Protein AF-0000000069489205 (afdb_homodimer)

Nearest PDB structures (foldseek):
  3s3n-assembly1_B-2  TM=8.636E-01  e=4.158E-06  Human spumaretrovirus
  2x6s-assembly3_B  TM=8.316E-01  e=2.228E-05  Human spumaretrovirus
  8cta-assembly4_M  TM=8.422E-01  e=2.308E-04  Human immunodeficiency virus 1
  8fnp-assembly1_G  TM=8.469E-01  e=4.204E-04  Homo sapiens
  1qs4-assembly1_B  TM=8.198E-01  e=4.739E-04  Human immunodeficiency virus 1

Organism: Araneus ventricosus (NCBI:txid182803)

Structure (mmCIF, N/CA/C/O backbone):
data_AF-0000000069489205-model_v1
#
loop_
_entity.id
_entity.type
_entity.pdbx_description
1 polymer 'Integrase catalytic domain-containing protein'
#
loop_
_atom_site.group_PDB
_at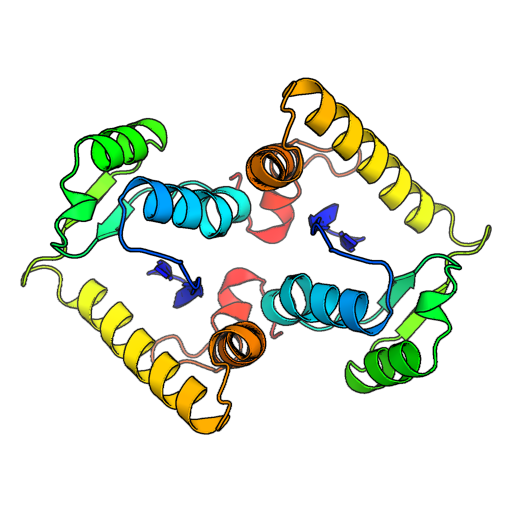om_site.id
_atom_site.type_symbol
_atom_site.label_atom_id
_atom_site.label_alt_id
_atom_site.label_comp_id
_atom_site.label_asym_id
_atom_site.label_entity_id
_atom_site.label_seq_id
_atom_site.pdbx_PDB_ins_code
_atom_site.Cartn_x
_atom_site.Cartn_y
_atom_site.Cartn_z
_atom_site.occupancy
_atom_site.B_iso_or_equiv
_atom_site.auth_seq_id
_atom_site.auth_comp_id
_atom_site.auth_asym_id
_atom_site.auth_atom_id
_atom_site.pdbx_PDB_model_num
ATOM 1 N N . MET A 1 1 ? 3.152 -11.484 -4.203 1 94.94 1 MET A N 1
ATOM 2 C CA . MET A 1 1 ? 2.139 -11.336 -5.242 1 94.94 1 MET A CA 1
ATOM 3 C C . MET A 1 1 ? 2.637 -10.438 -6.367 1 94.94 1 MET A C 1
ATOM 5 O O . MET A 1 1 ? 3.391 -9.492 -6.125 1 94.94 1 MET A O 1
ATOM 9 N N . ILE A 1 2 ? 2.234 -10.781 -7.617 1 94.81 2 ILE A N 1
ATOM 10 C CA . ILE A 1 2 ? 2.676 -9.961 -8.742 1 94.81 2 ILE A CA 1
ATOM 11 C C . ILE A 1 2 ? 1.557 -9.859 -9.773 1 94.81 2 ILE A C 1
ATOM 13 O O . ILE A 1 2 ? 0.881 -10.852 -10.07 1 94.81 2 ILE A O 1
ATOM 17 N N . ASP A 1 3 ? 1.372 -8.609 -10.195 1 93.25 3 ASP A N 1
ATOM 18 C CA . ASP A 1 3 ? 0.427 -8.406 -11.289 1 93.25 3 ASP A CA 1
ATOM 19 C C . ASP A 1 3 ? 1.003 -8.898 -12.617 1 93.25 3 ASP A C 1
ATOM 21 O O . ASP A 1 3 ? 2.111 -8.516 -12.992 1 93.25 3 ASP A O 1
ATOM 25 N N . GLY A 1 4 ? 0.264 -9.672 -13.312 1 88.94 4 GLY A N 1
ATOM 26 C CA . GLY A 1 4 ? 0.75 -10.289 -14.531 1 88.94 4 GLY A CA 1
ATOM 27 C C . GLY A 1 4 ? 0.954 -9.289 -15.664 1 88.94 4 GLY A C 1
ATOM 28 O O . GLY A 1 4 ? 1.729 -9.547 -16.594 1 88.94 4 GLY A O 1
ATOM 29 N N . PHE A 1 5 ? 0.321 -8.195 -15.602 1 88.25 5 PHE A N 1
ATOM 30 C CA . PHE A 1 5 ? 0.376 -7.223 -16.688 1 88.25 5 PHE A CA 1
ATOM 31 C C . PHE A 1 5 ? 1.411 -6.145 -16.406 1 88.25 5 PHE A C 1
ATOM 33 O O . PHE A 1 5 ? 2.377 -5.984 -17.156 1 88.25 5 PHE A O 1
ATOM 40 N N . SER A 1 6 ? 1.305 -5.48 -15.352 1 89.75 6 SER A N 1
ATOM 41 C CA . SER A 1 6 ? 2.174 -4.359 -15.016 1 89.75 6 SER A CA 1
ATOM 42 C C . SER A 1 6 ? 3.459 -4.836 -14.344 1 89.75 6 SER A C 1
ATOM 44 O O . SER A 1 6 ? 4.422 -4.078 -14.219 1 89.75 6 SER A O 1
ATOM 46 N N . ARG A 1 7 ? 3.412 -6.039 -13.852 1 92.06 7 ARG A N 1
ATOM 47 C CA . ARG A 1 7 ? 4.516 -6.633 -13.094 1 92.06 7 ARG A CA 1
ATOM 48 C C . ARG A 1 7 ? 4.688 -5.945 -11.742 1 92.06 7 ARG A C 1
ATOM 50 O O . ARG A 1 7 ? 5.742 -6.059 -11.117 1 92.06 7 ARG A O 1
ATOM 57 N N . TRP A 1 8 ? 3.701 -5.27 -11.305 1 94.88 8 TRP A N 1
ATOM 58 C CA . TRP A 1 8 ? 3.732 -4.664 -9.977 1 94.88 8 TRP A CA 1
ATOM 59 C C . TRP A 1 8 ? 3.82 -5.727 -8.891 1 94.88 8 TRP A C 1
ATOM 61 O O . TRP A 1 8 ? 2.982 -6.633 -8.828 1 94.88 8 TRP A O 1
ATOM 71 N N . PRO A 1 9 ? 4.801 -5.566 -8.055 1 96.69 9 PRO A N 1
ATOM 72 C CA . PRO A 1 9 ? 4.949 -6.566 -6.992 1 96.69 9 PRO A CA 1
ATOM 73 C C . PRO A 1 9 ? 4.395 -6.094 -5.652 1 96.69 9 PRO A C 1
ATOM 75 O O . PRO A 1 9 ? 4.441 -4.898 -5.348 1 96.69 9 PRO A O 1
ATOM 78 N N . GLU A 1 10 ? 3.814 -6.996 -4.887 1 96.81 10 GLU A N 1
ATOM 79 C CA . GLU A 1 10 ? 3.539 -6.852 -3.459 1 96.81 10 GLU A CA 1
ATOM 80 C C . GLU A 1 10 ? 4.152 -8 -2.66 1 96.81 10 GLU A C 1
ATOM 82 O O . GLU A 1 10 ? 3.998 -9.172 -3.023 1 96.81 10 GLU A O 1
ATOM 87 N N . ALA A 1 11 ? 4.887 -7.656 -1.665 1 96.88 11 ALA A N 1
ATOM 88 C CA . ALA A 1 11 ? 5.445 -8.641 -0.744 1 96.88 11 ALA A CA 1
ATOM 89 C C . ALA A 1 11 ? 5.133 -8.273 0.705 1 96.88 11 ALA A C 1
ATOM 91 O O . ALA A 1 11 ? 5.438 -7.168 1.151 1 96.88 11 ALA A O 1
ATOM 92 N N . ILE A 1 12 ? 4.562 -9.219 1.374 1 95.69 12 ILE A N 1
ATOM 93 C CA . ILE A 1 12 ? 4.113 -8.969 2.74 1 95.69 12 ILE A CA 1
ATOM 94 C C . ILE A 1 12 ? 4.68 -10.047 3.67 1 95.69 12 ILE A C 1
ATOM 96 O O . ILE A 1 12 ? 4.465 -11.242 3.449 1 95.69 12 ILE A O 1
ATOM 100 N N . PRO A 1 13 ? 5.395 -9.523 4.672 1 95.12 13 PRO A N 1
ATOM 101 C CA . PRO A 1 13 ? 5.781 -10.516 5.676 1 95.12 13 PRO A CA 1
ATOM 102 C C . PRO A 1 13 ? 4.59 -11.047 6.473 1 95.12 13 PRO A C 1
ATOM 104 O O . PRO A 1 13 ? 3.715 -10.273 6.867 1 95.12 13 PRO A O 1
ATOM 107 N N . ILE A 1 14 ? 4.484 -12.273 6.621 1 94.69 14 ILE A N 1
ATOM 108 C CA . ILE A 1 14 ? 3.391 -12.859 7.387 1 94.69 14 ILE A CA 1
ATOM 109 C C . ILE A 1 14 ? 3.957 -13.758 8.492 1 94.69 14 ILE A C 1
ATOM 111 O O . ILE A 1 14 ? 5.066 -14.281 8.359 1 94.69 14 ILE A O 1
ATOM 115 N N . ALA A 1 15 ? 3.152 -13.938 9.586 1 93.31 15 ALA A N 1
ATOM 116 C CA . ALA A 1 15 ? 3.613 -14.633 10.781 1 93.31 15 ALA A CA 1
ATOM 117 C C . ALA A 1 15 ? 3.562 -16.141 10.586 1 93.31 15 ALA A C 1
ATOM 119 O O . ALA A 1 15 ? 4.34 -16.891 11.195 1 93.31 15 ALA A O 1
ATOM 120 N N . ASP A 1 16 ? 2.605 -16.641 9.766 1 94.5 16 ASP A N 1
ATOM 121 C CA . ASP A 1 16 ? 2.424 -18.078 9.555 1 94.5 16 ASP A CA 1
ATOM 122 C C . ASP A 1 16 ? 1.751 -18.359 8.211 1 94.5 16 ASP A C 1
ATOM 124 O O . ASP A 1 16 ? 1.375 -17.422 7.496 1 94.5 16 ASP A O 1
ATOM 128 N N . MET A 1 17 ? 1.602 -19.609 7.973 1 93.25 17 MET A N 1
ATOM 129 C CA . MET A 1 17 ? 1.064 -20 6.672 1 93.25 17 MET A CA 1
ATOM 130 C C . MET A 1 17 ? -0.395 -20.422 6.793 1 93.25 17 MET A C 1
ATOM 132 O O . MET A 1 17 ? -0.884 -21.219 5.984 1 93.25 17 MET A O 1
ATOM 136 N N . GLN A 1 18 ? -1.037 -19.922 7.766 1 95.06 18 GLN A N 1
ATOM 137 C CA . GLN A 1 18 ? -2.455 -20.25 7.891 1 95.06 18 GLN A CA 1
ATOM 138 C C . GLN A 1 18 ? -3.277 -19.531 6.82 1 95.06 18 GLN A C 1
ATOM 140 O O . GLN A 1 18 ? -2.982 -18.391 6.461 1 95.06 18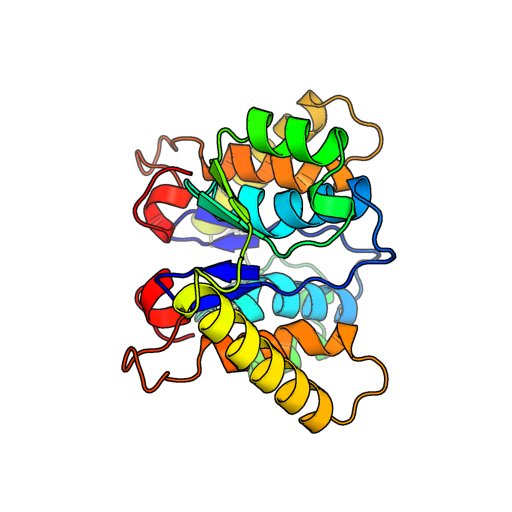 GLN A O 1
ATOM 145 N N . THR A 1 19 ? -4.32 -20.203 6.465 1 95.44 19 THR A N 1
ATOM 146 C CA . THR A 1 19 ? -5.164 -19.672 5.398 1 95.44 19 THR A CA 1
ATOM 147 C C . THR A 1 19 ? -5.73 -18.312 5.789 1 95.44 19 THR A C 1
ATOM 149 O O . THR A 1 19 ? -5.773 -17.391 4.969 1 95.44 19 THR A O 1
ATOM 152 N N . LYS A 1 20 ? -6.168 -18.203 7 1 95.94 20 LYS A N 1
ATOM 153 C CA . LYS A 1 20 ? -6.73 -16.938 7.473 1 95.94 20 LYS A CA 1
ATOM 154 C C . LYS A 1 20 ? -5.711 -15.805 7.355 1 95.94 20 LYS A C 1
ATOM 156 O O . LYS A 1 20 ? -6.055 -14.703 6.93 1 95.94 20 LYS A O 1
ATOM 161 N N . THR A 1 21 ? -4.504 -16.109 7.75 1 96.38 21 THR A N 1
ATOM 162 C CA . THR A 1 21 ? -3.43 -15.125 7.676 1 96.38 21 THR A CA 1
ATOM 163 C C . THR A 1 21 ? -3.168 -14.719 6.23 1 96.38 21 THR A C 1
ATOM 165 O O . THR A 1 21 ? -3.004 -13.531 5.934 1 96.38 21 THR A O 1
ATOM 168 N N . ILE A 1 22 ? -3.189 -15.625 5.398 1 95.69 22 ILE A N 1
ATOM 169 C CA . ILE A 1 22 ? -2.914 -15.398 3.986 1 95.69 22 ILE A CA 1
ATOM 170 C C . ILE A 1 22 ? -4.047 -14.586 3.363 1 95.69 22 ILE A C 1
ATOM 172 O O . ILE A 1 22 ? -3.803 -13.609 2.652 1 95.69 22 ILE A O 1
ATOM 176 N N . CYS A 1 23 ? -5.242 -14.953 3.629 1 96.19 23 CYS A N 1
ATOM 177 C CA . CYS A 1 23 ? -6.395 -14.227 3.098 1 96.19 23 CYS A CA 1
ATOM 178 C C . CYS A 1 23 ? -6.387 -12.773 3.557 1 96.19 23 CYS A C 1
ATOM 180 O O . CYS A 1 23 ? -6.637 -11.867 2.762 1 96.19 23 CYS A O 1
ATOM 182 N N . ARG A 1 24 ? -6.074 -12.633 4.773 1 96.44 24 ARG A N 1
ATOM 183 C CA . ARG A 1 24 ? -6.012 -11.281 5.316 1 96.44 24 ARG A CA 1
ATOM 184 C C . ARG A 1 24 ? -4.918 -10.469 4.633 1 96.44 24 ARG A C 1
ATOM 186 O O . ARG A 1 24 ? -5.125 -9.297 4.297 1 96.44 24 ARG A O 1
ATOM 193 N N . ALA A 1 25 ? -3.814 -11.062 4.449 1 96.5 25 ALA A N 1
ATOM 194 C CA . ALA A 1 25 ? -2.703 -10.391 3.785 1 96.5 25 ALA A CA 1
ATOM 195 C C . ALA A 1 25 ? -3.076 -9.992 2.361 1 96.5 25 ALA A C 1
ATOM 197 O O . ALA A 1 25 ? -2.771 -8.875 1.922 1 96.5 25 ALA A O 1
ATOM 198 N N . ILE A 1 26 ? -3.701 -10.859 1.676 1 96.5 26 ILE A N 1
ATOM 199 C CA . ILE A 1 26 ? -4.129 -10.578 0.308 1 96.5 26 ILE A CA 1
ATOM 200 C C . ILE A 1 26 ? -5.113 -9.414 0.3 1 96.5 26 ILE A C 1
ATOM 202 O O . ILE A 1 26 ? -4.969 -8.477 -0.485 1 96.5 26 ILE A O 1
ATOM 206 N N . PHE A 1 27 ? -6.059 -9.492 1.198 1 97.06 27 PHE A N 1
ATOM 207 C CA . PHE A 1 27 ? -7.066 -8.438 1.243 1 97.06 27 PHE A CA 1
ATOM 208 C C . PHE A 1 27 ? -6.434 -7.094 1.592 1 97.06 27 PHE A C 1
ATOM 210 O O . PHE A 1 27 ? -6.625 -6.109 0.88 1 97.06 27 PHE A O 1
ATOM 217 N N . ASP A 1 28 ? -5.652 -7.066 2.602 1 96.75 28 ASP A N 1
ATOM 218 C CA . ASP A 1 28 ? -5.113 -5.824 3.148 1 96.75 28 ASP A CA 1
ATOM 219 C C . ASP A 1 28 ? -4.117 -5.188 2.184 1 96.75 28 ASP A C 1
ATOM 221 O O . ASP A 1 28 ? -4.023 -3.961 2.1 1 96.75 28 ASP A O 1
ATOM 225 N N . SER A 1 29 ? -3.432 -6.008 1.447 1 95.88 29 SER A N 1
ATOM 226 C CA . SER A 1 29 ? -2.311 -5.473 0.681 1 95.88 29 SER A CA 1
ATOM 227 C C . SER A 1 29 ? -2.678 -5.309 -0.791 1 95.88 29 SER A C 1
ATOM 229 O O . SER A 1 29 ? -2.127 -4.445 -1.479 1 95.88 29 SER A O 1
ATOM 231 N N . TRP A 1 30 ? -3.576 -6.141 -1.249 1 97 30 TRP A N 1
ATOM 232 C CA . TRP A 1 30 ? -3.875 -6.078 -2.676 1 97 30 TRP A CA 1
ATOM 233 C C . TRP A 1 30 ? -5.305 -5.605 -2.912 1 97 30 TRP A C 1
ATOM 235 O O . TRP A 1 30 ? -5.527 -4.547 -3.508 1 97 30 TRP A O 1
ATOM 245 N N . ILE A 1 31 ? -6.254 -6.324 -2.342 1 96.69 31 ILE A N 1
ATOM 246 C CA . ILE A 1 31 ? -7.656 -6.066 -2.656 1 96.69 31 ILE A CA 1
ATOM 247 C C . ILE A 1 31 ? -8.023 -4.645 -2.236 1 96.69 31 ILE A C 1
ATOM 249 O O . ILE A 1 31 ? -8.664 -3.914 -2.996 1 96.69 31 ILE A O 1
ATOM 253 N N . SER A 1 32 ? -7.594 -4.242 -1.084 1 96.06 32 SER A N 1
ATOM 254 C CA . SER A 1 32 ? -7.973 -2.943 -0.536 1 96.06 32 SER A CA 1
ATOM 255 C C . SER A 1 32 ? -7.352 -1.804 -1.338 1 96.06 32 SER A C 1
ATOM 257 O O . SER A 1 32 ? -7.781 -0.654 -1.226 1 96.06 32 SER A O 1
ATOM 259 N N . ARG A 1 33 ? -6.379 -2.125 -2.133 1 94.62 33 ARG A N 1
ATOM 260 C CA . ARG A 1 33 ? -5.652 -1.062 -2.818 1 94.62 33 ARG A CA 1
ATOM 261 C C . ARG A 1 33 ? -5.91 -1.103 -4.32 1 94.62 33 ARG A C 1
ATOM 263 O O . ARG A 1 33 ? -5.992 -0.058 -4.973 1 94.62 33 ARG A O 1
ATOM 270 N N . PHE A 1 34 ? -6.004 -2.324 -4.809 1 94 34 PHE A N 1
ATOM 271 C CA . PHE A 1 34 ? -6.043 -2.455 -6.258 1 94 34 PHE A CA 1
ATOM 272 C C . PHE A 1 34 ? -7.375 -3.047 -6.711 1 94 34 PHE A C 1
ATOM 274 O O . PHE A 1 34 ? -7.652 -3.117 -7.91 1 94 34 PHE A O 1
ATOM 281 N N . GLY A 1 35 ? -8.172 -3.475 -5.766 1 93.94 35 GLY A N 1
ATOM 282 C CA . GLY A 1 35 ? -9.422 -4.137 -6.109 1 93.94 35 GLY A CA 1
ATOM 283 C C . GLY A 1 35 ? -9.266 -5.629 -6.34 1 93.94 35 GLY A C 1
ATOM 284 O O . GLY A 1 35 ? -8.164 -6.172 -6.18 1 93.94 35 GLY A O 1
ATOM 285 N N . CYS A 1 36 ? -10.359 -6.234 -6.699 1 94.62 36 CYS A N 1
ATOM 286 C CA . CYS A 1 36 ? -10.367 -7.68 -6.895 1 94.62 36 CYS A CA 1
ATOM 287 C C . CYS A 1 36 ? -9.906 -8.047 -8.297 1 94.62 36 CYS A C 1
ATOM 289 O O . CYS A 1 36 ? -10.484 -7.582 -9.289 1 94.62 36 CYS A O 1
ATOM 291 N N . PRO A 1 37 ? -8.891 -8.812 -8.336 1 93.38 37 PRO A N 1
ATOM 292 C CA . PRO A 1 37 ? -8.5 -9.289 -9.672 1 93.38 37 PRO A CA 1
ATOM 293 C C . PRO A 1 37 ? -9.516 -10.266 -10.266 1 93.38 37 PRO A C 1
ATOM 295 O O . PRO A 1 37 ? -10.219 -10.953 -9.523 1 93.38 37 PRO A O 1
ATOM 298 N N . SER A 1 38 ? -9.531 -10.273 -11.555 1 92.62 38 SER A N 1
ATOM 299 C CA . SER A 1 38 ? -10.406 -11.242 -12.219 1 92.62 38 SER A CA 1
ATOM 300 C C . SER A 1 38 ? -9.898 -12.664 -12.031 1 92.62 38 SER A C 1
ATOM 302 O O . SER A 1 38 ? -10.695 -13.594 -11.852 1 92.62 38 SER A O 1
ATOM 304 N N . ILE A 1 39 ? -8.555 -12.742 -12.07 1 92.5 39 ILE A N 1
ATOM 305 C CA . ILE A 1 39 ? -7.941 -14.062 -11.969 1 92.5 39 ILE A CA 1
ATOM 306 C C . ILE A 1 39 ? -6.82 -14.023 -10.93 1 92.5 39 ILE A C 1
ATOM 308 O O . ILE A 1 39 ? -6.023 -13.086 -10.898 1 92.5 39 ILE A O 1
ATOM 312 N N . ILE A 1 40 ? -6.84 -14.953 -10.078 1 91.5 40 ILE A N 1
ATOM 313 C CA . ILE A 1 40 ? -5.727 -15.164 -9.156 1 91.5 40 ILE A CA 1
ATOM 314 C C . ILE A 1 40 ? -5.082 -16.531 -9.438 1 91.5 40 ILE A C 1
ATOM 316 O O . ILE A 1 40 ? -5.766 -17.547 -9.438 1 91.5 40 ILE A O 1
ATOM 320 N N . THR A 1 41 ? -3.836 -16.453 -9.75 1 90.5 41 THR A N 1
ATOM 321 C CA . THR A 1 41 ? -3.082 -17.688 -9.953 1 90.5 41 THR A CA 1
ATOM 322 C C . THR A 1 41 ? -2.285 -18.047 -8.703 1 90.5 41 THR A C 1
ATOM 324 O O . THR A 1 41 ? -1.529 -17.234 -8.18 1 90.5 41 THR A O 1
ATOM 327 N N . THR A 1 42 ? -2.559 -19.219 -8.195 1 88.81 42 THR A N 1
ATOM 328 C CA . THR A 1 42 ? -1.896 -19.625 -6.965 1 88.81 42 THR A CA 1
ATOM 329 C C . THR A 1 42 ? -1.084 -20.906 -7.18 1 88.81 42 THR A C 1
ATOM 331 O O . THR A 1 42 ? -1.345 -21.656 -8.117 1 88.81 42 THR A O 1
ATOM 334 N N . ASP A 1 43 ? -0.121 -21.094 -6.355 1 83.31 43 ASP A N 1
ATOM 335 C CA . ASP A 1 43 ? 0.579 -22.375 -6.379 1 83.31 43 ASP A CA 1
ATOM 336 C C . ASP A 1 43 ? -0.267 -23.469 -5.742 1 83.31 43 ASP A C 1
ATOM 338 O O . ASP A 1 43 ? -1.444 -23.266 -5.445 1 83.31 43 ASP A O 1
ATOM 342 N N . GLN A 1 44 ? 0.302 -24.672 -5.648 1 78.12 44 GLN A N 1
ATOM 343 C CA . GLN A 1 44 ? -0.467 -25.828 -5.168 1 78.12 44 GLN A CA 1
ATOM 344 C C . GLN A 1 44 ? -0.276 -26.016 -3.666 1 78.12 44 GLN A C 1
ATOM 346 O O . GLN A 1 44 ? -0.317 -27.156 -3.174 1 78.12 44 GLN A O 1
ATOM 351 N N . GLY A 1 45 ? -0.131 -24.938 -2.969 1 80.5 45 GLY A N 1
ATOM 352 C CA . GLY A 1 45 ? 0 -25.062 -1.527 1 80.5 45 GLY A CA 1
ATOM 353 C C . GLY A 1 45 ? -1.293 -25.469 -0.845 1 80.5 45 GLY A C 1
ATOM 354 O O . GLY A 1 45 ? -2.381 -25.156 -1.334 1 80.5 45 GLY A O 1
ATOM 355 N N . SER A 1 46 ? -1.265 -26.125 0.223 1 83.62 46 SER A N 1
ATOM 356 C CA . SER A 1 46 ? -2.424 -26.656 0.934 1 83.62 46 SER A CA 1
ATOM 357 C C . SER A 1 46 ? -3.361 -25.531 1.374 1 83.62 46 SER A C 1
ATOM 359 O O . SER A 1 46 ? -4.578 -25.719 1.43 1 83.62 46 SER A O 1
ATOM 361 N N . GLN A 1 47 ? -2.844 -24.375 1.668 1 86.06 47 GLN A N 1
ATOM 362 C CA . GLN A 1 47 ? -3.654 -23.25 2.092 1 86.06 47 GLN A CA 1
ATOM 363 C C . GLN A 1 47 ? -4.641 -22.828 1 1 86.06 47 GLN A C 1
ATOM 365 O O . GLN A 1 47 ? -5.758 -22.406 1.294 1 86.06 47 GLN A O 1
ATOM 370 N N . MET A 1 48 ? -4.25 -23 -0.149 1 84.69 48 MET A N 1
ATOM 371 C CA . MET A 1 48 ? -5.066 -22.562 -1.281 1 84.69 48 MET A CA 1
ATOM 372 C C . MET A 1 48 ? -6.184 -23.578 -1.555 1 84.69 48 MET A C 1
ATOM 374 O O . MET A 1 48 ? -7.133 -23.266 -2.279 1 84.69 48 MET A O 1
ATOM 378 N N . ARG A 1 49 ? -6.059 -24.688 -0.909 1 86.19 49 ARG A N 1
ATOM 379 C CA . ARG A 1 49 ? -7.066 -25.719 -1.102 1 86.19 49 ARG A CA 1
ATOM 380 C C . ARG A 1 49 ? -8.07 -25.734 0.048 1 86.19 49 ARG A C 1
ATOM 382 O O . ARG A 1 49 ? -9.039 -26.5 0.027 1 86.19 49 ARG A O 1
ATOM 389 N N . SER A 1 50 ? -7.875 -24.953 0.896 1 90.94 50 SER A N 1
ATOM 390 C CA . SER A 1 50 ? -8.734 -24.922 2.078 1 90.94 50 SER A CA 1
ATOM 391 C C . SER A 1 50 ? -10.117 -24.375 1.74 1 90.94 50 SER A C 1
ATOM 393 O O . SER A 1 50 ? -10.273 -23.641 0.761 1 90.94 50 SER A O 1
ATOM 395 N N . SER A 1 51 ? -11.008 -24.797 2.531 1 94.19 51 SER A N 1
ATOM 396 C CA . SER A 1 51 ? -12.367 -24.281 2.381 1 94.19 51 SER A CA 1
ATOM 397 C C . SER A 1 51 ? -12.422 -22.781 2.617 1 94.19 51 SER A C 1
ATOM 399 O O . SER A 1 51 ? -13.164 -22.062 1.943 1 94.19 51 SER A O 1
ATOM 401 N N . LEU A 1 52 ? -11.648 -22.359 3.498 1 94.69 52 LEU A N 1
ATOM 402 C CA . LEU A 1 52 ? -11.609 -20.938 3.812 1 94.69 52 LEU A CA 1
ATOM 403 C C . LEU A 1 52 ? -11.148 -20.125 2.604 1 94.69 52 LEU A C 1
ATOM 405 O O . LEU A 1 52 ? -11.734 -19.078 2.289 1 94.69 52 LEU A O 1
ATOM 409 N N . TYR A 1 53 ? -10.164 -20.578 1.98 1 94.56 53 TYR A N 1
ATOM 410 C CA . TYR A 1 53 ? -9.688 -19.844 0.815 1 94.56 53 TYR A CA 1
ATOM 411 C C . TYR A 1 53 ? -10.719 -19.875 -0.309 1 94.56 53 TYR A C 1
ATOM 413 O O . TYR A 1 53 ? -10.891 -18.875 -1.028 1 94.56 53 TYR A O 1
ATOM 421 N N . ARG A 1 54 ? -11.305 -20.984 -0.441 1 93.19 54 ARG A N 1
ATOM 422 C CA . ARG A 1 54 ? -12.359 -21.078 -1.446 1 93.19 54 ARG A CA 1
ATOM 423 C C . ARG A 1 54 ? -13.469 -20.062 -1.188 1 93.19 54 ARG A C 1
ATOM 425 O O . ARG A 1 54 ? -13.914 -19.375 -2.107 1 93.19 54 ARG A O 1
ATOM 432 N N . GLU A 1 55 ? -13.875 -20.016 -0.039 1 95.88 55 GLU A N 1
ATOM 433 C CA . GLU A 1 55 ? -14.891 -19.047 0.34 1 95.88 55 GLU A CA 1
ATOM 434 C C . GLU A 1 55 ? -14.406 -17.625 0.11 1 95.88 55 GLU A C 1
ATOM 436 O O . GLU A 1 55 ? -15.164 -16.766 -0.375 1 95.88 55 GLU A O 1
ATOM 441 N N . PHE A 1 56 ? -13.211 -17.422 0.515 1 96.19 56 PHE A N 1
ATOM 442 C CA . PHE A 1 56 ? -12.578 -16.125 0.312 1 96.19 56 PHE A CA 1
ATOM 443 C C . PHE A 1 56 ? -12.594 -15.742 -1.162 1 96.19 56 PHE A C 1
ATOM 445 O O . PHE A 1 56 ? -13.023 -14.641 -1.52 1 96.19 56 PHE A O 1
ATOM 452 N N . SER A 1 57 ? -12.164 -16.625 -2.029 1 94.31 57 SER A N 1
ATOM 453 C CA . SER A 1 57 ? -12.117 -16.391 -3.469 1 94.31 57 SER A CA 1
ATOM 454 C C . SER A 1 57 ? -13.508 -16.141 -4.031 1 94.31 57 SER A C 1
ATOM 456 O O . SER A 1 57 ? -13.688 -15.266 -4.891 1 94.31 57 SER A O 1
ATOM 458 N N . GLU A 1 58 ? -14.453 -16.891 -3.549 1 94.88 58 GLU A N 1
ATOM 459 C CA . GLU A 1 58 ? -15.828 -16.734 -3.994 1 94.88 58 GLU A CA 1
ATOM 460 C C . GLU A 1 58 ? -16.391 -15.367 -3.594 1 94.88 58 GLU A C 1
ATOM 462 O O . GLU A 1 58 ? -17.062 -14.711 -4.387 1 94.88 58 GLU A O 1
ATOM 467 N N . MET A 1 59 ? -16.078 -14.992 -2.447 1 95.44 59 MET A N 1
ATOM 468 C CA . MET A 1 59 ? -16.531 -13.695 -1.964 1 95.44 59 MET A CA 1
ATOM 469 C C . MET A 1 59 ? -15.961 -12.562 -2.809 1 95.44 59 MET A C 1
ATOM 471 O O . MET A 1 59 ? -16.641 -11.562 -3.062 1 95.44 59 MET A O 1
ATOM 475 N N . LEU A 1 60 ? -14.75 -12.75 -3.211 1 94.69 60 LEU A N 1
ATOM 476 C CA . LEU A 1 60 ? -14.086 -11.734 -4.02 1 94.69 60 LEU A CA 1
ATOM 477 C C . LEU A 1 60 ? -14.57 -11.781 -5.461 1 94.69 60 LEU A C 1
ATOM 479 O O . LEU A 1 60 ? -14.375 -10.828 -6.219 1 94.69 60 LEU A O 1
ATOM 483 N N . GLY A 1 61 ? -15.141 -12.844 -5.793 1 94.69 61 GLY A N 1
ATOM 484 C CA . GLY A 1 61 ? -15.57 -13.016 -7.172 1 94.69 61 GLY A CA 1
ATOM 485 C C . GLY A 1 61 ? -14.422 -13.25 -8.133 1 94.69 61 GLY A C 1
ATOM 486 O O . GLY A 1 61 ? -14.492 -12.852 -9.297 1 94.69 61 GLY A O 1
ATOM 487 N N . THR A 1 62 ? -13.422 -13.734 -7.68 1 93.06 62 THR A N 1
ATOM 488 C CA . THR A 1 62 ? -12.242 -13.969 -8.5 1 93.06 62 THR A CA 1
ATOM 489 C C . THR A 1 62 ? -12.18 -15.422 -8.953 1 93.06 62 THR A C 1
ATOM 491 O O . THR A 1 62 ? -12.664 -16.312 -8.258 1 93.06 62 THR A O 1
ATOM 494 N N . ASN A 1 63 ? -11.656 -15.586 -10.117 1 90.88 63 ASN A N 1
ATOM 495 C CA . ASN A 1 63 ? -11.367 -16.938 -10.602 1 90.88 63 ASN A CA 1
ATOM 496 C C . ASN A 1 63 ? -9.969 -17.391 -10.195 1 90.88 63 ASN A C 1
ATOM 498 O O . ASN A 1 63 ? -8.992 -16.672 -10.406 1 90.88 63 ASN A O 1
ATOM 502 N N . ARG A 1 64 ? -10.008 -18.5 -9.57 1 87.44 64 ARG A N 1
ATOM 503 C CA . ARG A 1 64 ? -8.727 -19.031 -9.117 1 87.44 64 ARG A CA 1
ATOM 504 C C . ARG A 1 64 ? -8.18 -20.062 -10.109 1 87.44 64 ARG A C 1
ATOM 506 O O . ARG A 1 64 ? -8.898 -20.969 -10.516 1 87.44 64 ARG A O 1
ATOM 513 N N . ILE A 1 65 ? -6.934 -19.797 -10.492 1 84.75 65 ILE A N 1
ATOM 514 C CA . ILE A 1 65 ? -6.23 -20.766 -11.328 1 84.75 65 ILE A CA 1
ATOM 515 C C . ILE A 1 65 ? -5 -21.281 -10.594 1 84.75 65 ILE A C 1
ATOM 517 O O . ILE A 1 65 ? -4.254 -20.5 -9.984 1 84.75 65 ILE A O 1
ATOM 521 N N . ARG A 1 66 ? -4.949 -22.562 -10.586 1 81.25 66 ARG A N 1
ATOM 522 C CA . ARG A 1 66 ? -3.77 -23.156 -9.969 1 81.25 66 ARG A CA 1
ATOM 523 C C . ARG A 1 66 ? -2.643 -23.312 -10.984 1 81.25 66 ARG A C 1
ATOM 525 O O . ARG A 1 66 ? -2.887 -23.672 -12.141 1 81.25 66 ARG A O 1
ATOM 532 N N . THR A 1 67 ? -1.527 -22.797 -10.5 1 75.06 67 THR A N 1
ATOM 533 C CA . THR A 1 67 ? -0.381 -22.984 -11.383 1 75.06 67 THR A CA 1
ATOM 534 C C . THR A 1 67 ? -0.021 -24.469 -11.5 1 75.06 67 THR A C 1
ATOM 536 O O . THR A 1 67 ? -0.088 -25.203 -10.516 1 75.06 67 THR A O 1
ATOM 539 N N . THR A 1 68 ? -0.223 -24.922 -12.625 1 67.31 68 THR A N 1
ATOM 540 C CA . THR A 1 68 ? 0.294 -26.234 -12.977 1 67.31 68 THR A CA 1
ATOM 541 C C . THR A 1 68 ? 1.43 -26.125 -13.992 1 67.31 68 THR A C 1
ATOM 543 O O . THR A 1 68 ? 1.7 -25.031 -14.508 1 67.31 68 THR A O 1
ATOM 546 N N . SER A 1 69 ? 2.18 -27.188 -14.055 1 66.88 69 SER A N 1
ATOM 547 C CA . SER A 1 69 ? 3.189 -27.266 -15.102 1 66.88 69 SER A CA 1
ATOM 548 C C . SER A 1 69 ? 2.664 -26.688 -16.406 1 66.88 69 SER A C 1
ATOM 550 O O . SER A 1 69 ? 3.445 -26.328 -17.297 1 66.88 69 SER A O 1
ATOM 552 N N . TYR A 1 70 ? 1.411 -26.266 -16.281 1 62.62 70 TYR A N 1
ATOM 553 C CA . TYR A 1 70 ? 0.794 -25.906 -17.547 1 62.62 70 TYR A CA 1
ATOM 554 C C . TYR A 1 70 ? 0.741 -24.391 -17.703 1 62.62 70 TYR A C 1
ATOM 556 O O . TYR A 1 70 ? 0.507 -23.875 -18.812 1 62.62 70 TYR A O 1
ATOM 564 N N . HIS A 1 71 ? 0.972 -23.625 -16.719 1 72.5 71 HIS A N 1
ATOM 565 C CA . HIS A 1 71 ? 0.988 -22.172 -16.891 1 72.5 71 HIS A CA 1
ATOM 566 C C . HIS A 1 71 ? 2.389 -21.609 -16.672 1 72.5 71 HIS A C 1
ATOM 568 O O . HIS A 1 71 ? 2.627 -20.875 -15.703 1 72.5 71 HIS A O 1
ATOM 574 N N . PRO A 1 72 ? 3.229 -21.922 -17.625 1 74.31 72 PRO A N 1
ATOM 575 C CA . PRO A 1 72 ? 4.656 -21.609 -17.5 1 74.31 72 PRO A CA 1
ATOM 576 C C . PRO A 1 72 ? 4.934 -20.109 -17.406 1 74.31 72 PRO A C 1
ATOM 578 O O . PRO A 1 72 ? 5.855 -19.703 -16.703 1 74.31 72 PRO A O 1
ATOM 581 N N . ILE A 1 73 ? 4.07 -19.406 -18.016 1 76.62 73 ILE A N 1
ATOM 582 C CA . ILE A 1 73 ? 4.328 -17.969 -18.078 1 76.62 73 ILE A CA 1
ATOM 583 C C . ILE A 1 73 ? 4.113 -17.344 -16.688 1 76.62 73 ILE A C 1
ATOM 585 O O . ILE A 1 73 ? 4.988 -16.656 -16.172 1 76.62 73 ILE A O 1
ATOM 589 N N . ALA A 1 74 ? 3.002 -17.625 -16.094 1 78.19 74 ALA A N 1
ATOM 590 C CA . ALA A 1 74 ? 2.703 -17.078 -14.773 1 78.19 74 ALA A CA 1
ATOM 591 C C . ALA A 1 74 ? 3.729 -17.547 -13.742 1 78.19 74 ALA A C 1
ATOM 593 O O . ALA A 1 74 ? 4.18 -16.75 -12.906 1 78.19 74 ALA A O 1
ATOM 594 N N . THR A 1 75 ? 4.094 -18.75 -13.852 1 83.06 75 THR A N 1
ATOM 595 C CA . THR A 1 75 ? 5.082 -19.312 -12.938 1 83.06 75 THR A CA 1
ATOM 596 C C . THR A 1 75 ? 6.441 -18.656 -13.141 1 83.06 75 THR A C 1
ATOM 598 O O . THR A 1 75 ? 7.148 -18.375 -12.172 1 83.06 75 THR A O 1
ATOM 601 N N . GLY A 1 76 ? 6.77 -18.438 -14.344 1 84.56 76 GLY A N 1
ATOM 602 C CA . GLY A 1 76 ? 8.039 -17.812 -14.648 1 84.56 76 GLY A CA 1
ATOM 603 C C . GLY A 1 76 ? 8.156 -16.391 -14.109 1 84.56 76 GLY A C 1
ATOM 604 O O . GLY A 1 76 ? 9.203 -16 -13.602 1 84.56 76 GLY A O 1
ATOM 605 N N . ILE A 1 77 ? 7.059 -15.664 -14.211 1 87.12 77 ILE A N 1
ATOM 606 C CA . ILE A 1 77 ? 7.02 -14.297 -13.719 1 87.12 77 ILE A CA 1
ATOM 607 C C . ILE A 1 77 ? 7.258 -14.273 -12.211 1 87.12 77 ILE A C 1
ATOM 609 O O . ILE A 1 77 ? 8.07 -13.492 -11.711 1 87.12 77 ILE A O 1
ATOM 613 N N . VAL A 1 78 ? 6.637 -15.172 -11.523 1 89.5 78 VAL A N 1
ATOM 614 C CA . VAL A 1 78 ? 6.742 -15.219 -10.07 1 89.5 78 VAL A CA 1
ATOM 615 C C . VAL A 1 78 ? 8.148 -15.664 -9.672 1 89.5 78 VAL A C 1
ATOM 617 O O . VAL A 1 78 ? 8.734 -15.117 -8.734 1 89.5 78 VAL A O 1
ATOM 620 N N . GLU A 1 79 ? 8.664 -16.703 -10.359 1 88.88 79 GLU A N 1
ATOM 621 C CA . GLU A 1 79 ? 10.008 -17.219 -10.078 1 88.88 79 GLU A CA 1
ATOM 622 C C . GLU A 1 79 ? 11.062 -16.125 -10.258 1 88.88 79 GLU A C 1
ATOM 624 O O . GLU A 1 79 ? 11.953 -15.969 -9.422 1 88.88 79 GLU A O 1
ATOM 629 N N . ARG A 1 80 ? 11.008 -15.422 -11.297 1 89.69 80 ARG A N 1
ATOM 630 C CA . ARG A 1 80 ? 11.953 -14.336 -11.555 1 89.69 80 ARG A CA 1
ATOM 631 C C . ARG A 1 80 ? 11.836 -13.258 -10.484 1 89.69 80 ARG A C 1
ATOM 633 O O . ARG A 1 80 ? 12.852 -12.75 -9.992 1 89.69 80 ARG A O 1
ATOM 640 N N . PHE A 1 81 ? 10.602 -12.93 -10.164 1 92.94 81 PHE A N 1
ATOM 641 C CA . PHE A 1 81 ? 10.375 -11.945 -9.117 1 92.94 81 PHE A CA 1
ATOM 642 C C . PHE A 1 81 ? 10.992 -12.398 -7.801 1 92.94 81 PHE A C 1
ATOM 644 O O . PHE A 1 81 ? 11.695 -11.625 -7.137 1 92.94 81 PHE A O 1
ATOM 651 N N . HIS A 1 82 ? 10.773 -13.617 -7.461 1 93.56 82 HIS A N 1
ATOM 652 C CA . HIS A 1 82 ? 11.312 -14.125 -6.203 1 93.56 82 HIS A CA 1
ATOM 653 C C . HIS A 1 82 ? 12.836 -14.078 -6.188 1 93.56 82 HIS A C 1
ATOM 655 O O . HIS A 1 82 ? 13.438 -13.727 -5.176 1 93.56 82 HIS A O 1
ATOM 661 N N . ARG A 1 83 ? 13.391 -14.445 -7.246 1 93.5 83 ARG A N 1
ATOM 662 C CA . ARG A 1 83 ? 14.844 -14.391 -7.352 1 93.5 83 ARG A CA 1
ATOM 663 C C . ARG A 1 83 ? 15.352 -12.969 -7.164 1 93.5 83 ARG A C 1
ATOM 665 O O . ARG A 1 83 ? 16.312 -12.742 -6.414 1 93.5 83 ARG A O 1
ATOM 672 N N . HIS A 1 84 ? 14.719 -12.055 -7.852 1 93.81 84 HIS A N 1
ATOM 673 C CA . HIS A 1 84 ? 15.094 -10.648 -7.742 1 93.81 84 HIS A CA 1
ATOM 674 C C . HIS A 1 84 ? 14.906 -10.141 -6.32 1 93.81 84 HIS A C 1
ATOM 676 O O . HIS A 1 84 ? 15.773 -9.453 -5.781 1 93.81 84 HIS A O 1
ATOM 682 N N . LEU A 1 85 ? 13.797 -10.484 -5.742 1 95.94 85 LEU A N 1
ATOM 683 C CA . LEU A 1 85 ? 13.5 -10.078 -4.375 1 95.94 85 LEU A CA 1
ATOM 684 C C . LEU A 1 85 ? 14.555 -10.602 -3.406 1 95.94 85 LEU A C 1
ATOM 686 O O . LEU A 1 85 ? 15.094 -9.836 -2.605 1 95.94 85 LEU A O 1
ATOM 690 N N . LYS A 1 86 ? 14.82 -11.852 -3.535 1 95.25 86 LYS A N 1
ATOM 691 C CA . LYS A 1 86 ? 15.797 -12.477 -2.65 1 95.25 86 LYS A CA 1
ATOM 692 C C . LYS A 1 86 ? 17.172 -11.82 -2.795 1 95.25 86 LYS A C 1
ATOM 694 O O . LYS A 1 86 ? 17.812 -11.484 -1.797 1 95.25 86 LYS A O 1
ATOM 699 N N . SER A 1 87 ? 17.578 -11.68 -4.016 1 95.19 87 SER A N 1
ATOM 700 C CA . SER A 1 87 ? 18.875 -11.086 -4.262 1 95.19 87 SER A CA 1
ATOM 701 C C . SER A 1 87 ? 18.938 -9.656 -3.715 1 95.19 87 SER A C 1
ATOM 703 O O . SER A 1 87 ? 19.969 -9.25 -3.156 1 95.19 87 SER A O 1
ATOM 705 N N . SER A 1 88 ? 17.891 -8.922 -3.91 1 95.06 88 SER A N 1
ATOM 706 C CA . SER A 1 88 ? 17.828 -7.543 -3.439 1 95.06 88 SER A CA 1
ATOM 707 C C . SER A 1 88 ? 17.891 -7.477 -1.916 1 95.06 88 SER A C 1
ATOM 709 O O . SER A 1 88 ? 18.531 -6.598 -1.349 1 95.06 88 SER A O 1
ATOM 711 N N . ILE A 1 89 ? 17.188 -8.359 -1.26 1 94.69 89 ILE A N 1
ATOM 712 C CA . ILE A 1 89 ? 17.188 -8.406 0.198 1 94.69 89 ILE A CA 1
ATOM 713 C C . ILE A 1 89 ? 18.578 -8.758 0.707 1 94.69 89 ILE A C 1
ATOM 715 O O . ILE A 1 89 ? 19.094 -8.117 1.635 1 94.69 89 ILE A O 1
ATOM 719 N N . GLU A 1 90 ? 19.156 -9.719 0.117 1 93.56 90 GLU A N 1
ATOM 720 C CA . GLU A 1 90 ? 20.484 -10.164 0.517 1 93.56 90 GLU A CA 1
ATOM 721 C C . GLU A 1 90 ? 21.516 -9.055 0.346 1 93.56 90 GLU A C 1
ATOM 723 O O . GLU A 1 90 ? 22.469 -8.945 1.129 1 93.56 90 GLU A O 1
ATOM 728 N N . ALA A 1 91 ? 21.312 -8.234 -0.627 1 92.56 91 ALA A N 1
ATOM 729 C CA . ALA A 1 91 ? 22.25 -7.148 -0.92 1 92.56 91 ALA A CA 1
ATOM 730 C C . ALA A 1 91 ? 22.25 -6.102 0.19 1 92.56 91 ALA A C 1
ATOM 732 O O . ALA A 1 91 ? 23.234 -5.391 0.385 1 92.56 91 ALA A O 1
ATOM 733 N N . HIS A 1 92 ? 21.219 -5.863 0.913 1 91.38 92 HIS A N 1
ATOM 734 C CA . HIS A 1 92 ? 21.125 -4.863 1.969 1 91.38 92 HIS A CA 1
ATOM 735 C C . HIS A 1 92 ? 21.766 -5.359 3.26 1 91.38 92 HIS A C 1
ATOM 737 O O . HIS A 1 92 ? 22 -4.574 4.184 1 91.38 92 HIS A O 1
ATOM 743 N N . GLU A 1 93 ? 22.188 -6.535 3.379 1 84.25 93 GLU A N 1
ATOM 744 C CA . GLU A 1 93 ? 22.906 -7.098 4.512 1 84.25 93 GLU A CA 1
ATOM 745 C C . GLU A 1 93 ? 22.219 -6.773 5.832 1 84.25 93 GLU A C 1
ATOM 747 O O . GLU A 1 93 ? 22.875 -6.383 6.801 1 84.25 93 GLU A O 1
ATOM 752 N N . SER A 1 94 ? 20.984 -6.727 5.906 1 83.31 94 SER A N 1
ATOM 753 C CA . SER A 1 94 ? 20.234 -6.465 7.129 1 83.31 94 SER A CA 1
ATOM 754 C C . SER A 1 94 ? 19.781 -7.762 7.789 1 83.31 94 SER A C 1
ATOM 756 O O . SER A 1 94 ? 19.438 -8.727 7.105 1 83.31 94 SER A O 1
ATOM 758 N N . THR A 1 95 ? 19.844 -7.73 9.125 1 84.81 95 THR A N 1
ATOM 759 C CA . THR A 1 95 ? 19.375 -8.883 9.883 1 84.81 95 THR A CA 1
ATOM 760 C C . THR A 1 95 ? 17.859 -8.867 10.023 1 84.81 95 THR A C 1
ATOM 762 O O . THR A 1 95 ? 17.25 -9.875 10.375 1 84.81 95 THR A O 1
ATOM 765 N N . GLN A 1 96 ? 17.297 -7.723 9.742 1 91 96 GLN A N 1
ATOM 766 C CA . GLN A 1 96 ? 15.844 -7.598 9.773 1 91 96 GLN A CA 1
ATOM 767 C C . GLN A 1 96 ? 15.281 -7.371 8.375 1 91 96 GLN A C 1
ATOM 769 O O . GLN A 1 96 ? 14.945 -6.242 8.016 1 91 96 GLN A O 1
ATOM 774 N N . TRP A 1 97 ? 15.078 -8.43 7.711 1 89.94 97 TRP A N 1
ATOM 775 C CA . TRP A 1 97 ? 14.758 -8.336 6.293 1 89.94 97 TRP A CA 1
ATOM 776 C C . TRP A 1 97 ? 13.406 -7.664 6.078 1 89.94 97 TRP A C 1
ATOM 778 O O . TRP A 1 97 ? 13.203 -6.984 5.07 1 89.94 97 TRP A O 1
ATOM 788 N N . SER A 1 98 ? 12.477 -7.883 7.035 1 91.19 98 SER A N 1
ATOM 789 C CA . SER A 1 98 ? 11.141 -7.324 6.859 1 91.19 98 SER A CA 1
ATOM 790 C C . SER A 1 98 ? 11.172 -5.801 6.891 1 91.19 98 SER A C 1
ATOM 792 O O . SER A 1 98 ? 10.336 -5.148 6.258 1 91.19 98 SER A O 1
ATOM 794 N N . GLU A 1 99 ? 12.148 -5.242 7.504 1 91.44 99 GLU A N 1
ATOM 795 C CA . GLU A 1 99 ? 12.227 -3.793 7.664 1 91.44 99 GLU A CA 1
ATOM 796 C C . GLU A 1 99 ? 12.727 -3.125 6.387 1 91.44 99 GLU A C 1
ATOM 798 O O . GLU A 1 99 ? 12.484 -1.936 6.168 1 91.44 99 GLU A O 1
ATOM 803 N N . ILE A 1 100 ? 13.414 -3.861 5.578 1 94.88 100 ILE A N 1
ATOM 804 C CA . ILE A 1 100 ? 13.992 -3.248 4.387 1 94.88 100 ILE A CA 1
ATOM 805 C C . ILE A 1 100 ? 13.102 -3.525 3.18 1 94.88 100 ILE A C 1
ATOM 807 O O . ILE A 1 100 ? 13.359 -3.037 2.078 1 94.88 100 ILE A O 1
ATOM 811 N N . LEU A 1 101 ? 12.062 -4.215 3.338 1 96.31 101 LEU A N 1
ATOM 812 C CA . LEU A 1 101 ? 11.203 -4.629 2.234 1 96.31 101 LEU A CA 1
ATOM 813 C C . LEU A 1 101 ? 10.68 -3.422 1.47 1 96.31 101 LEU A C 1
ATOM 815 O O . LEU A 1 101 ? 10.664 -3.418 0.236 1 96.31 101 LEU A O 1
ATOM 819 N N . PRO A 1 102 ? 10.336 -2.385 2.242 1 96.44 102 PRO A N 1
ATOM 820 C CA . PRO A 1 102 ? 9.812 -1.241 1.492 1 96.44 102 PRO A CA 1
ATOM 821 C C . PRO A 1 102 ? 10.836 -0.635 0.541 1 96.44 102 PRO A C 1
ATOM 823 O O . PRO A 1 102 ? 10.508 -0.302 -0.6 1 96.44 102 PRO A O 1
ATOM 826 N N . ILE A 1 103 ? 12.023 -0.509 0.979 1 95.75 103 ILE A N 1
ATOM 827 C CA . ILE A 1 103 ? 13.047 0.073 0.117 1 95.75 103 ILE A CA 1
ATOM 828 C C . ILE A 1 103 ? 13.406 -0.909 -0.998 1 95.75 103 ILE A C 1
ATOM 830 O O . ILE A 1 103 ? 13.672 -0.5 -2.131 1 95.75 103 ILE A O 1
ATOM 834 N N . VAL A 1 104 ? 13.438 -2.16 -0.719 1 96.81 104 VAL A N 1
ATOM 835 C CA . VAL A 1 104 ? 13.703 -3.193 -1.716 1 96.81 104 VAL A CA 1
ATOM 836 C C . VAL A 1 104 ? 12.617 -3.16 -2.791 1 96.81 104 VAL A C 1
ATOM 838 O O . VAL A 1 104 ? 12.922 -3.158 -3.986 1 96.81 104 VAL A O 1
ATOM 841 N N . LEU A 1 105 ? 11.391 -3.082 -2.375 1 97.25 105 LEU A N 1
ATOM 842 C CA . LEU A 1 105 ? 10.281 -3.068 -3.32 1 97.25 105 LEU A CA 1
ATOM 843 C C . LEU A 1 105 ? 10.281 -1.784 -4.145 1 97.25 105 LEU A C 1
ATOM 845 O O . LEU A 1 105 ? 9.953 -1.803 -5.332 1 97.25 105 LEU A O 1
ATOM 849 N N . LEU A 1 106 ? 10.578 -0.681 -3.494 1 96.56 106 LEU A N 1
ATOM 850 C CA . LEU A 1 106 ? 10.727 0.558 -4.246 1 96.56 106 LEU A CA 1
ATOM 851 C C . LEU A 1 106 ? 11.742 0.39 -5.375 1 96.56 106 LEU A C 1
ATOM 853 O O . LEU A 1 106 ? 11.492 0.805 -6.508 1 96.56 106 LEU A O 1
ATOM 857 N N . GLY A 1 107 ? 12.828 -0.238 -5.066 1 95.75 107 GLY A N 1
ATOM 858 C CA . GLY A 1 107 ? 13.836 -0.507 -6.082 1 95.75 107 GLY A CA 1
ATOM 859 C C . GLY A 1 107 ? 13.328 -1.381 -7.215 1 95.75 107 GLY A C 1
ATOM 860 O O . GLY A 1 107 ? 13.555 -1.084 -8.391 1 95.75 107 GLY A O 1
ATOM 861 N N . ILE A 1 108 ? 12.68 -2.355 -6.852 1 95.62 108 ILE A N 1
ATOM 862 C CA . ILE A 1 108 ? 12.156 -3.287 -7.848 1 95.62 108 ILE A CA 1
ATOM 863 C C . ILE A 1 108 ? 11.102 -2.588 -8.703 1 95.62 108 ILE A C 1
ATOM 865 O O . ILE A 1 108 ? 11.062 -2.771 -9.922 1 95.62 108 ILE A O 1
ATOM 869 N N . ARG A 1 109 ? 10.227 -1.796 -8.07 1 95.56 109 ARG A N 1
ATOM 870 C CA . ARG A 1 109 ? 9.125 -1.115 -8.75 1 95.56 109 ARG A CA 1
ATOM 871 C C . ARG A 1 109 ? 9.648 -0.058 -9.719 1 95.56 109 ARG A C 1
ATOM 873 O O . ARG A 1 109 ? 8.984 0.287 -10.688 1 95.56 109 ARG A O 1
ATOM 880 N N . THR A 1 110 ? 10.82 0.415 -9.484 1 95.56 110 THR A N 1
ATOM 881 C CA . THR A 1 110 ? 11.344 1.515 -10.281 1 95.56 110 THR A CA 1
ATOM 882 C C . THR A 1 110 ? 12.32 0.997 -11.336 1 95.56 110 THR A C 1
ATOM 884 O O . THR A 1 110 ? 12.688 1.726 -12.266 1 95.56 110 THR A O 1
ATOM 887 N N . ALA A 1 111 ? 12.742 -0.21 -11.172 1 93.94 111 ALA A N 1
ATOM 888 C CA . ALA A 1 111 ? 13.695 -0.786 -12.117 1 93.94 111 ALA A CA 1
ATOM 889 C C . ALA A 1 111 ? 13.031 -1.035 -13.477 1 93.94 111 ALA A C 1
ATOM 891 O O . ALA A 1 111 ? 11.906 -1.526 -13.539 1 93.94 111 ALA A O 1
ATOM 892 N N . VAL A 1 112 ? 13.766 -0.664 -14.508 1 92.25 112 VAL A N 1
ATOM 893 C CA . VAL A 1 112 ? 13.289 -0.946 -15.859 1 92.25 112 VAL A CA 1
ATOM 894 C C . VAL A 1 112 ? 13.414 -2.439 -16.156 1 92.25 112 VAL A C 1
ATOM 896 O O . VAL A 1 112 ? 14.477 -3.029 -15.945 1 92.25 112 VAL A O 1
ATOM 899 N N . LYS A 1 113 ? 12.312 -2.914 -16.594 1 87.94 113 LYS A N 1
ATOM 900 C CA . LYS A 1 113 ? 12.305 -4.332 -16.938 1 87.94 113 LYS A CA 1
ATOM 901 C C . LYS A 1 113 ? 12.555 -4.535 -18.422 1 87.94 113 LYS A C 1
ATOM 903 O O . LYS A 1 113 ? 12.008 -3.812 -19.25 1 87.94 113 LYS A O 1
ATOM 908 N N . GLU A 1 114 ? 13.344 -5.539 -18.703 1 84.75 114 GLU A N 1
ATOM 909 C CA . GLU A 1 114 ? 13.789 -5.773 -20.062 1 84.75 114 GLU A CA 1
ATOM 910 C C . GLU A 1 114 ? 12.633 -6.227 -20.953 1 84.75 114 GLU A C 1
ATOM 912 O O . GLU A 1 114 ? 12.562 -5.859 -22.125 1 84.75 114 GLU A O 1
ATOM 917 N N . ASP A 1 115 ? 11.781 -6.949 -20.422 1 82.81 115 ASP A N 1
ATOM 918 C CA . ASP A 1 115 ? 10.719 -7.559 -21.219 1 82.81 115 ASP A CA 1
ATOM 919 C C . ASP A 1 115 ? 9.648 -6.535 -21.578 1 82.81 115 ASP A C 1
ATOM 921 O O . ASP A 1 115 ? 9.047 -6.613 -22.656 1 82.81 115 ASP A O 1
ATOM 925 N N . ILE A 1 116 ? 9.406 -5.539 -20.688 1 82.62 116 ILE A N 1
ATOM 926 C CA . ILE A 1 116 ? 8.336 -4.586 -20.953 1 82.62 116 ILE A CA 1
ATOM 927 C C . ILE A 1 116 ? 8.93 -3.201 -21.188 1 82.62 116 ILE A C 1
ATOM 929 O O . ILE A 1 116 ? 8.195 -2.254 -21.5 1 82.62 116 ILE A O 1
ATOM 933 N N . LYS A 1 117 ? 10.234 -3.037 -21.141 1 89.44 117 LYS A N 1
ATOM 934 C CA . LYS A 1 117 ? 11.016 -1.845 -21.453 1 89.44 117 LYS A CA 1
ATOM 935 C C . LYS A 1 117 ? 10.516 -0.635 -20.672 1 89.44 117 LYS A C 1
ATOM 937 O O . LYS A 1 117 ? 10.484 0.481 -21.203 1 89.44 117 LYS A O 1
ATOM 942 N N . THR A 1 118 ? 9.844 -0.828 -19.578 1 91.31 118 THR A N 1
ATOM 943 C CA . THR A 1 118 ? 9.406 0.188 -18.625 1 91.31 118 THR A CA 1
ATOM 944 C C . THR A 1 118 ? 9.438 -0.357 -17.203 1 91.31 118 THR A C 1
ATOM 946 O O . THR A 1 118 ? 9.672 -1.549 -17 1 91.31 118 THR A O 1
ATOM 949 N N . SER A 1 119 ? 9.344 0.541 -16.312 1 93.25 119 SER A N 1
ATOM 950 C CA . SER A 1 119 ? 9.219 0.097 -14.922 1 93.25 119 SER A CA 1
ATOM 951 C C . SER A 1 119 ? 7.766 -0.179 -14.555 1 93.25 119 SER A C 1
ATOM 953 O O . SER A 1 119 ? 6.852 0.33 -15.195 1 93.25 119 SER A O 1
ATOM 955 N N . CYS A 1 120 ? 7.586 -0.973 -13.547 1 92.44 120 CYS A N 1
ATOM 956 C CA . CYS A 1 120 ? 6.246 -1.245 -13.039 1 92.44 120 CYS A CA 1
ATOM 957 C C . CYS A 1 120 ? 5.555 0.042 -12.609 1 92.44 120 CYS A C 1
ATOM 959 O O . CYS A 1 120 ? 4.371 0.241 -12.898 1 92.44 120 CYS A O 1
ATOM 961 N N . ALA A 1 121 ? 6.277 0.867 -11.977 1 91.88 121 ALA A N 1
ATOM 962 C CA . ALA A 1 121 ? 5.734 2.129 -11.484 1 91.88 121 ALA A CA 1
ATOM 963 C C . ALA A 1 121 ? 5.207 2.986 -12.633 1 91.88 121 ALA A C 1
ATOM 965 O O . ALA A 1 121 ? 4.141 3.592 -12.523 1 91.88 121 ALA A O 1
ATOM 966 N N . GLU A 1 122 ? 5.949 2.986 -13.672 1 90.62 122 GLU A N 1
ATOM 967 C CA . GLU A 1 122 ? 5.527 3.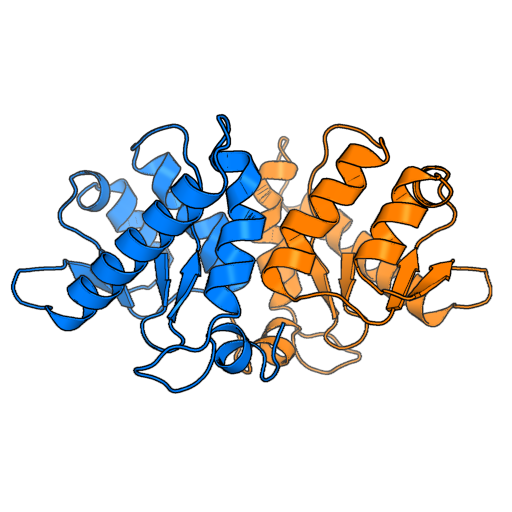754 -14.836 1 90.62 122 GLU A CA 1
ATOM 968 C C . GLU A 1 122 ? 4.25 3.182 -15.445 1 90.62 122 GLU A C 1
ATOM 970 O O . GLU A 1 122 ? 3.395 3.93 -15.922 1 90.62 122 GLU A O 1
ATOM 975 N N . PHE A 1 123 ? 4.219 1.943 -15.469 1 86.56 123 PHE A N 1
ATOM 976 C CA . PHE A 1 123 ? 3.039 1.285 -16.016 1 86.56 123 PHE A CA 1
ATOM 977 C C . PHE A 1 123 ? 1.809 1.582 -15.164 1 86.56 123 PHE A C 1
ATOM 979 O O . PHE A 1 123 ? 0.726 1.834 -15.703 1 86.56 123 PHE A O 1
ATOM 986 N N . VAL A 1 124 ? 1.987 1.565 -13.867 1 86.38 124 VAL A N 1
ATOM 987 C CA . VAL A 1 124 ? 0.856 1.647 -12.953 1 86.38 124 VAL A CA 1
ATOM 988 C C . VAL A 1 124 ? 0.47 3.109 -12.734 1 86.38 124 VAL A C 1
ATOM 990 O O . VAL A 1 124 ? -0.711 3.461 -12.797 1 86.38 124 VAL A O 1
ATOM 993 N N . TYR A 1 125 ? 1.462 3.973 -12.586 1 87.31 125 TYR A N 1
ATOM 994 C CA . TYR A 1 125 ? 1.161 5.344 -12.188 1 87.31 125 TYR A CA 1
ATOM 995 C C . TYR A 1 125 ? 1.361 6.305 -13.352 1 87.31 125 TYR A C 1
ATOM 997 O O . TYR A 1 125 ? 0.991 7.48 -13.266 1 87.31 125 TYR A O 1
ATOM 1005 N N . GLY A 1 126 ? 1.903 5.898 -14.438 1 84.06 126 GLY A N 1
ATOM 1006 C CA . GLY A 1 126 ? 2.156 6.746 -15.586 1 84.06 126 GLY A CA 1
ATOM 1007 C C . GLY A 1 126 ? 3.416 7.582 -15.445 1 84.06 126 GLY A C 1
ATOM 1008 O O . GLY A 1 126 ? 3.691 8.445 -16.281 1 84.06 126 GLY A O 1
ATOM 1009 N N . THR A 1 127 ? 4.148 7.395 -14.328 1 82.44 127 THR A N 1
ATOM 1010 C CA . THR A 1 127 ? 5.383 8.133 -14.086 1 82.44 127 THR A CA 1
ATOM 1011 C C . THR A 1 127 ? 6.379 7.293 -13.297 1 82.44 127 THR A C 1
ATOM 1013 O O . THR A 1 127 ? 5.996 6.309 -12.656 1 82.44 127 THR A O 1
ATOM 1016 N N . THR A 1 128 ? 7.695 7.684 -13.461 1 80.94 128 THR A N 1
ATOM 1017 C CA . THR A 1 128 ? 8.719 7.023 -12.656 1 80.94 128 THR A CA 1
ATOM 1018 C C . THR A 1 128 ? 8.633 7.477 -11.203 1 80.94 128 THR A C 1
ATOM 1020 O O . THR A 1 128 ? 8.312 8.633 -10.922 1 80.94 128 THR A O 1
ATOM 1023 N N . LEU A 1 129 ? 8.891 6.547 -10.312 1 84.12 129 LEU A N 1
ATOM 1024 C CA . LEU A 1 129 ? 8.859 6.891 -8.898 1 84.12 129 LEU A CA 1
ATOM 1025 C C . LEU A 1 129 ? 10.211 7.445 -8.445 1 84.12 129 LEU A C 1
ATOM 1027 O O . LEU A 1 129 ? 11.25 7.109 -9.016 1 84.12 129 LEU A O 1
ATOM 1031 N N . MET B 1 1 ? -2.523 10.555 5.531 1 95 1 MET B N 1
ATOM 1032 C CA . MET B 1 1 ? -1.94 11.258 4.391 1 95 1 MET B CA 1
ATOM 1033 C C . MET B 1 1 ? -2.898 11.258 3.205 1 95 1 MET B C 1
ATOM 1035 O O . MET B 1 1 ? -3.645 10.297 3.002 1 95 1 MET B O 1
ATOM 1039 N N . ILE B 1 2 ? -2.904 12.383 2.438 1 94.75 2 ILE B N 1
ATOM 1040 C CA . ILE B 1 2 ? -3.801 12.453 1.29 1 94.75 2 ILE B CA 1
ATOM 1041 C C . ILE B 1 2 ? -3.113 13.195 0.146 1 94.75 2 ILE B C 1
ATOM 1043 O O . ILE B 1 2 ? -2.445 14.211 0.368 1 94.75 2 ILE B O 1
ATOM 1047 N N . ASP B 1 3 ? -3.256 12.555 -1.013 1 93.19 3 ASP B N 1
ATOM 1048 C CA . ASP B 1 3 ? -2.766 13.234 -2.209 1 93.19 3 ASP B CA 1
ATOM 1049 C C . ASP B 1 3 ? -3.682 14.398 -2.596 1 93.19 3 ASP B C 1
ATOM 1051 O O . ASP B 1 3 ? -4.895 14.219 -2.73 1 93.19 3 ASP B O 1
ATOM 1055 N N . GLY B 1 4 ? -3.125 15.516 -2.805 1 89 4 GLY B N 1
ATOM 1056 C CA . GLY B 1 4 ? -3.906 16.719 -3.072 1 89 4 GLY B CA 1
ATOM 1057 C C . GLY B 1 4 ? -4.605 16.688 -4.418 1 89 4 GLY B C 1
ATOM 1058 O O . GLY B 1 4 ? -5.605 17.375 -4.621 1 89 4 GLY B O 1
ATOM 1059 N N . PHE B 1 5 ? -4.133 15.922 -5.305 1 88.19 5 PHE B N 1
ATOM 1060 C CA . PHE B 1 5 ? -4.676 15.906 -6.656 1 88.19 5 PHE B CA 1
ATOM 1061 C C . PHE B 1 5 ? -5.691 14.781 -6.82 1 88.19 5 PHE B C 1
ATOM 1063 O O . PHE B 1 5 ? -6.863 15.031 -7.105 1 88.19 5 PHE B O 1
ATOM 1070 N N . SER B 1 6 ? -5.332 13.609 -6.578 1 89.75 6 SER B N 1
ATOM 1071 C CA . SER B 1 6 ? -6.18 12.445 -6.789 1 89.75 6 SER B CA 1
ATOM 1072 C C . SER B 1 6 ? -7.094 12.203 -5.59 1 89.75 6 SER B C 1
ATOM 1074 O O . SER B 1 6 ? -8.055 11.438 -5.68 1 89.75 6 SER B O 1
ATOM 1076 N N . ARG B 1 7 ? -6.707 12.773 -4.488 1 92.06 7 ARG B N 1
ATOM 1077 C CA . ARG B 1 7 ? -7.406 12.586 -3.221 1 92.06 7 ARG B CA 1
ATOM 1078 C C . ARG B 1 7 ? -7.207 11.172 -2.695 1 92.06 7 ARG B C 1
ATOM 1080 O O . ARG B 1 7 ? -7.969 10.711 -1.843 1 92.06 7 ARG B O 1
ATOM 1087 N N . TRP B 1 8 ? -6.242 10.5 -3.174 1 94.88 8 TRP B N 1
ATOM 1088 C CA . TRP B 1 8 ? -5.91 9.172 -2.658 1 94.88 8 TRP B CA 1
ATOM 1089 C C . TRP B 1 8 ? -5.492 9.25 -1.194 1 94.88 8 TRP B C 1
ATOM 1091 O O . TRP B 1 8 ? -4.574 9.992 -0.841 1 94.88 8 TRP B O 1
ATOM 1101 N N . PRO B 1 9 ? -6.121 8.445 -0.393 1 96.69 9 PRO B N 1
ATOM 1102 C CA . PRO B 1 9 ? -5.777 8.484 1.031 1 96.69 9 PRO B CA 1
ATOM 1103 C C . PRO B 1 9 ? -4.875 7.32 1.449 1 96.69 9 PRO B C 1
ATOM 1105 O O . PRO B 1 9 ? -4.977 6.223 0.896 1 96.69 9 PRO B O 1
ATOM 1108 N N . GLU B 1 10 ? -3.971 7.566 2.348 1 96.81 10 GLU B N 1
ATOM 1109 C CA . GLU B 1 10 ? -3.258 6.562 3.131 1 96.81 10 GLU B CA 1
ATOM 1110 C C . GLU B 1 10 ? -3.41 6.816 4.629 1 96.81 10 GLU B C 1
ATOM 1112 O O . GLU B 1 10 ? -3.236 7.949 5.09 1 96.81 10 GLU B O 1
ATOM 1117 N N . ALA B 1 11 ? -3.785 5.828 5.34 1 96.88 11 ALA B N 1
ATOM 1118 C CA . ALA B 1 11 ? -3.869 5.887 6.797 1 96.88 11 ALA B CA 1
ATOM 1119 C C . ALA B 1 11 ? -3.139 4.707 7.434 1 96.88 11 ALA B C 1
ATOM 1121 O O . ALA B 1 11 ? -3.418 3.551 7.117 1 96.88 11 ALA B O 1
ATOM 1122 N N . ILE B 1 12 ? -2.262 5.035 8.312 1 95.69 12 ILE B N 1
ATOM 1123 C CA . ILE B 1 12 ? -1.42 4.02 8.93 1 95.69 12 ILE B CA 1
ATOM 1124 C C . ILE B 1 12 ? -1.496 4.137 10.453 1 95.69 12 ILE B C 1
ATOM 1126 O O . ILE B 1 12 ? -1.219 5.199 11.008 1 95.69 12 ILE B O 1
ATOM 1130 N N . PRO B 1 13 ? -1.897 3.01 11.031 1 95.12 13 PRO B N 1
ATOM 1131 C CA . PRO B 1 13 ? -1.792 3.043 12.492 1 95.12 13 PRO B CA 1
ATOM 1132 C C . PRO B 1 13 ? -0.344 3.068 12.977 1 95.12 13 PRO B C 1
ATOM 1134 O O . PRO B 1 13 ? 0.5 2.34 12.445 1 95.12 13 PRO B O 1
ATOM 1137 N N . ILE B 1 14 ? -0.033 3.898 13.844 1 94.62 14 ILE B N 1
ATOM 1138 C CA . ILE B 1 14 ? 1.323 3.971 14.375 1 94.62 14 ILE B CA 1
ATOM 1139 C C . ILE B 1 14 ? 1.286 3.842 15.898 1 94.62 14 ILE B C 1
ATOM 1141 O O . ILE B 1 14 ? 0.278 4.168 16.531 1 94.62 14 ILE B O 1
ATOM 1145 N N . ALA B 1 15 ? 2.443 3.377 16.484 1 93.44 15 ALA B N 1
ATOM 1146 C CA . ALA B 1 15 ? 2.512 3.057 17.906 1 93.44 15 ALA B CA 1
ATOM 1147 C C . ALA B 1 15 ? 2.693 4.316 18.75 1 93.44 15 ALA B C 1
ATOM 1149 O O . ALA B 1 15 ? 2.277 4.363 19.906 1 93.44 15 ALA B O 1
ATOM 1150 N N . ASP B 1 16 ? 3.375 5.359 18.188 1 94.5 16 ASP B N 1
ATOM 1151 C CA . ASP B 1 16 ? 3.664 6.59 18.922 1 94.5 16 ASP B CA 1
ATOM 1152 C C . ASP B 1 16 ? 3.875 7.758 17.969 1 94.5 16 ASP B C 1
ATOM 1154 O O . ASP B 1 16 ? 3.871 7.578 16.75 1 94.5 16 ASP B O 1
ATOM 1158 N N . MET B 1 17 ? 4.066 8.859 18.562 1 93.38 17 MET B N 1
ATOM 1159 C CA . MET B 1 17 ? 4.184 10.07 17.766 1 93.38 17 MET B CA 1
ATOM 1160 C C . MET B 1 17 ? 5.641 10.5 17.625 1 93.38 17 MET B C 1
ATOM 1162 O O . MET B 1 17 ? 5.934 11.68 17.438 1 93.38 17 MET B O 1
ATOM 1166 N N . GLN B 1 18 ? 6.512 9.594 17.75 1 95.12 18 GLN B N 1
ATOM 1167 C CA . GLN B 1 18 ? 7.922 9.93 17.562 1 95.12 18 GLN B CA 1
ATOM 1168 C C . GLN B 1 18 ? 8.234 10.203 16.094 1 95.12 18 GLN B C 1
ATOM 1170 O O . GLN B 1 18 ? 7.695 9.539 15.203 1 95.12 18 GLN B O 1
ATOM 1175 N N . THR B 1 19 ? 9.172 11.07 15.938 1 95.56 19 THR B N 1
ATOM 1176 C CA . THR B 1 19 ? 9.531 11.477 14.578 1 95.56 19 THR B CA 1
ATOM 1177 C C . THR B 1 19 ? 10.016 10.273 13.766 1 95.56 19 THR B C 1
ATOM 1179 O O . THR B 1 19 ? 9.664 10.133 12.594 1 95.56 19 THR B O 1
ATOM 1182 N N . LYS B 1 20 ? 10.82 9.461 14.375 1 95.94 20 LYS B N 1
ATOM 1183 C CA . LYS B 1 20 ? 11.336 8.281 13.68 1 95.94 20 LYS B CA 1
ATOM 1184 C C . LYS B 1 20 ? 10.203 7.387 13.203 1 95.94 20 LYS B C 1
ATOM 1186 O O . LYS B 1 20 ? 10.234 6.887 12.078 1 95.94 20 LYS B O 1
ATOM 1191 N N . THR B 1 21 ? 9.242 7.199 14.07 1 96.38 21 THR B N 1
ATOM 1192 C CA . THR B 1 21 ? 8.086 6.375 13.742 1 96.38 21 THR B CA 1
ATOM 1193 C C . THR B 1 21 ? 7.301 6.98 12.578 1 96.38 21 THR B C 1
ATOM 1195 O O . THR B 1 21 ? 6.898 6.27 11.656 1 96.38 21 THR B O 1
ATOM 1198 N N . ILE B 1 22 ? 7.164 8.195 12.609 1 95.69 22 ILE B N 1
ATOM 1199 C CA . ILE B 1 22 ? 6.402 8.914 11.586 1 95.69 22 ILE B CA 1
ATOM 1200 C C . ILE B 1 22 ? 7.145 8.859 10.258 1 95.69 22 ILE B C 1
ATOM 1202 O O . ILE B 1 22 ? 6.551 8.562 9.219 1 95.69 22 ILE B O 1
ATOM 1206 N N . CYS B 1 23 ? 8.398 9.125 10.273 1 96.12 23 CYS B N 1
ATOM 1207 C CA . CYS B 1 23 ? 9.195 9.078 9.055 1 96.12 23 CYS B CA 1
ATOM 1208 C C . CYS B 1 23 ? 9.148 7.695 8.414 1 96.12 23 CYS B C 1
ATOM 1210 O O . CYS B 1 23 ? 9 7.57 7.199 1 96.12 23 CYS B O 1
ATOM 1212 N N . ARG B 1 24 ? 9.25 6.75 9.25 1 96.44 24 ARG B N 1
ATOM 1213 C CA . ARG B 1 24 ? 9.195 5.379 8.758 1 96.44 24 ARG B CA 1
ATOM 1214 C C . ARG B 1 24 ? 7.84 5.078 8.133 1 96.44 24 ARG B C 1
ATOM 1216 O O . ARG B 1 24 ? 7.766 4.453 7.074 1 96.44 24 ARG B O 1
ATOM 1223 N N . ALA B 1 25 ? 6.828 5.496 8.773 1 96.56 25 ALA B N 1
ATOM 1224 C CA . ALA B 1 25 ? 5.48 5.285 8.258 1 96.56 25 ALA B CA 1
ATOM 1225 C C . ALA B 1 25 ? 5.301 5.969 6.902 1 96.56 25 ALA B C 1
ATOM 1227 O O . ALA B 1 25 ? 4.727 5.383 5.98 1 96.56 25 ALA B O 1
ATOM 1228 N N . ILE B 1 26 ? 5.766 7.148 6.793 1 96.5 26 ILE B N 1
ATOM 1229 C CA . ILE B 1 26 ? 5.672 7.891 5.539 1 96.5 26 ILE B CA 1
ATOM 1230 C C . ILE B 1 26 ? 6.434 7.152 4.441 1 96.5 26 ILE B C 1
ATOM 1232 O O . ILE B 1 26 ? 5.91 6.945 3.346 1 96.5 26 ILE B O 1
ATOM 1236 N N . PHE B 1 27 ? 7.625 6.742 4.777 1 97.06 27 PHE B N 1
ATOM 1237 C CA . PHE B 1 27 ? 8.445 6.059 3.781 1 97.06 27 PHE B CA 1
ATOM 1238 C C . PHE B 1 27 ? 7.797 4.746 3.355 1 97.06 27 PHE B C 1
ATOM 1240 O O . PHE B 1 27 ? 7.609 4.5 2.162 1 97.06 27 PHE B O 1
ATOM 1247 N N . ASP B 1 28 ? 7.406 3.971 4.285 1 96.69 28 ASP B N 1
ATOM 1248 C CA . ASP B 1 28 ? 6.926 2.617 4.027 1 96.69 28 ASP B CA 1
ATOM 1249 C C . ASP B 1 28 ? 5.586 2.643 3.293 1 96.69 28 ASP B C 1
ATOM 1251 O O . ASP B 1 28 ? 5.312 1.772 2.463 1 96.69 28 ASP B O 1
ATOM 1255 N N . SER B 1 29 ? 4.809 3.641 3.562 1 95.88 29 SER B N 1
ATOM 1256 C CA . SER B 1 29 ? 3.436 3.598 3.068 1 95.88 29 SER B CA 1
ATOM 1257 C C . SER B 1 29 ? 3.26 4.484 1.839 1 95.88 29 SER B C 1
ATOM 1259 O O . SER B 1 29 ? 2.4 4.219 0.996 1 95.88 29 SER B O 1
ATOM 1261 N N . TRP B 1 30 ? 4.059 5.516 1.768 1 97 30 TRP B N 1
ATOM 1262 C CA . TRP B 1 30 ? 3.844 6.441 0.662 1 97 30 TRP B CA 1
ATOM 1263 C C . TRP B 1 30 ? 5.035 6.438 -0.29 1 97 30 TRP B C 1
ATOM 1265 O O . TRP B 1 30 ? 4.902 6.078 -1.461 1 97 30 TRP B O 1
ATOM 1275 N N . ILE B 1 31 ? 6.211 6.719 0.238 1 96.69 31 ILE B N 1
ATOM 1276 C CA . ILE B 1 31 ? 7.379 6.922 -0.613 1 96.69 31 ILE B CA 1
ATOM 1277 C C . ILE B 1 31 ? 7.684 5.637 -1.381 1 96.69 31 ILE B C 1
ATOM 1279 O O . ILE B 1 31 ? 7.934 5.672 -2.588 1 96.69 31 ILE B O 1
ATOM 1283 N N . SER B 1 32 ? 7.609 4.523 -0.713 1 96.06 32 SER B N 1
ATOM 1284 C CA . SER B 1 32 ? 7.98 3.246 -1.315 1 96.06 32 SER B CA 1
ATOM 1285 C C . SER B 1 32 ? 6.984 2.838 -2.396 1 96.06 32 SER B C 1
ATOM 1287 O O . SER B 1 32 ? 7.27 1.959 -3.211 1 96.06 32 SER B O 1
ATOM 1289 N N . ARG B 1 33 ? 5.855 3.477 -2.404 1 94.62 33 ARG B N 1
ATOM 1290 C CA . ARG B 1 33 ? 4.805 3.037 -3.318 1 94.62 33 ARG B CA 1
ATOM 1291 C C . ARG B 1 33 ? 4.547 4.082 -4.398 1 94.62 33 ARG B C 1
ATOM 1293 O O . ARG B 1 33 ? 4.273 3.74 -5.551 1 94.62 33 ARG B O 1
ATOM 1300 N N . PHE B 1 34 ? 4.617 5.32 -3.965 1 94 34 PHE B N 1
ATOM 1301 C CA . PHE B 1 34 ? 4.188 6.367 -4.879 1 94 34 PHE B CA 1
ATOM 1302 C C . PHE B 1 34 ? 5.355 7.277 -5.25 1 94 34 PHE B C 1
ATOM 1304 O O . PHE B 1 34 ? 5.223 8.148 -6.113 1 94 34 PHE B O 1
ATOM 1311 N N . GLY B 1 35 ? 6.477 7.082 -4.598 1 93.88 35 GLY B N 1
ATOM 1312 C CA . GLY B 1 35 ? 7.613 7.965 -4.82 1 93.88 35 GLY B CA 1
ATOM 1313 C C . GLY B 1 35 ? 7.582 9.203 -3.947 1 93.88 35 GLY B C 1
ATOM 1314 O O . GLY B 1 35 ? 6.688 9.359 -3.109 1 93.88 35 GLY B O 1
ATOM 1315 N N . CYS B 1 36 ? 8.562 10.031 -4.164 1 94.56 36 CYS B N 1
ATOM 1316 C CA . CYS B 1 36 ? 8.695 11.234 -3.35 1 94.56 36 CYS B CA 1
ATOM 1317 C C . CYS B 1 36 ? 7.844 12.367 -3.91 1 94.56 36 CYS B C 1
ATOM 1319 O O . CYS B 1 36 ? 7.988 12.742 -5.074 1 94.56 36 CYS B O 1
ATOM 1321 N N . PRO B 1 37 ? 6.98 12.836 -3.094 1 93.19 37 PRO B N 1
ATOM 1322 C CA . PRO B 1 37 ? 6.238 14.016 -3.553 1 93.19 37 PRO B CA 1
ATOM 1323 C C . PRO B 1 37 ? 7.113 15.258 -3.66 1 93.19 37 PRO B C 1
ATOM 1325 O O . PRO B 1 37 ? 8.109 15.383 -2.939 1 93.19 37 PRO B O 1
ATOM 1328 N N . SER B 1 38 ? 6.699 16.125 -4.535 1 92.38 38 SER B N 1
ATOM 1329 C CA . SER B 1 38 ? 7.422 17.391 -4.645 1 92.38 38 SER B CA 1
ATOM 1330 C C . SER B 1 38 ? 7.207 18.25 -3.414 1 92.38 38 SER B C 1
ATOM 1332 O O . SER B 1 38 ? 8.133 18.938 -2.955 1 92.38 38 SER B O 1
ATOM 1334 N N . ILE B 1 39 ? 5.949 18.156 -2.93 1 92.44 39 ILE B N 1
ATOM 1335 C CA . ILE B 1 39 ? 5.586 19 -1.789 1 92.44 39 ILE B CA 1
ATOM 1336 C C . ILE B 1 39 ? 4.883 18.141 -0.733 1 92.44 39 ILE B C 1
ATOM 1338 O O . ILE B 1 39 ? 4.02 17.328 -1.061 1 92.44 39 ILE B O 1
ATOM 1342 N N . ILE B 1 40 ? 5.305 18.281 0.434 1 91.38 40 ILE B N 1
ATOM 1343 C CA . ILE B 1 40 ? 4.602 17.703 1.572 1 91.38 40 ILE B CA 1
ATOM 1344 C C . ILE B 1 40 ? 4.09 18.812 2.486 1 91.38 40 ILE B C 1
ATOM 1346 O O . ILE B 1 40 ? 4.863 19.656 2.934 1 91.38 40 ILE B O 1
ATOM 1350 N N . THR B 1 41 ? 2.818 18.797 2.662 1 90.38 41 THR B N 1
ATOM 1351 C CA . THR B 1 41 ? 2.211 19.75 3.584 1 90.38 41 THR B CA 1
ATOM 1352 C C . THR B 1 41 ? 1.938 19.109 4.938 1 90.38 41 THR B C 1
ATOM 1354 O O . THR B 1 41 ? 1.302 18.047 5.004 1 90.38 41 THR B O 1
ATOM 1357 N N . THR B 1 42 ? 2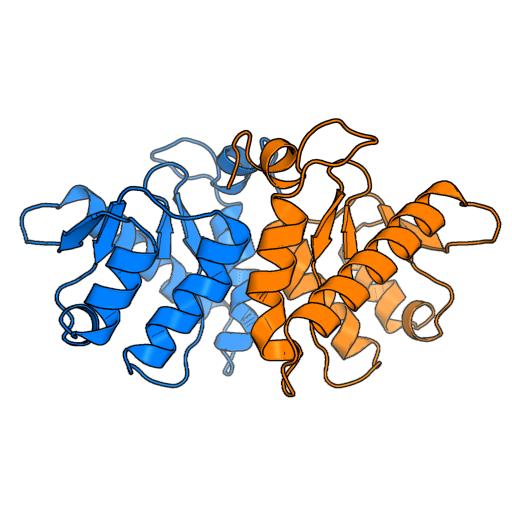.502 19.672 5.941 1 88.62 42 THR B N 1
ATOM 1358 C CA . THR B 1 42 ? 2.357 19.094 7.266 1 88.62 42 THR B CA 1
ATOM 1359 C C . THR B 1 42 ? 1.691 20.062 8.227 1 88.62 42 THR B C 1
ATOM 1361 O O . THR B 1 42 ? 1.72 21.281 8 1 88.62 42 THR B O 1
ATOM 1364 N N . ASP B 1 43 ? 1.082 19.547 9.227 1 83.19 43 ASP B N 1
ATOM 1365 C CA . ASP B 1 43 ? 0.586 20.422 10.281 1 83.19 43 ASP B CA 1
ATOM 1366 C C . ASP B 1 43 ? 1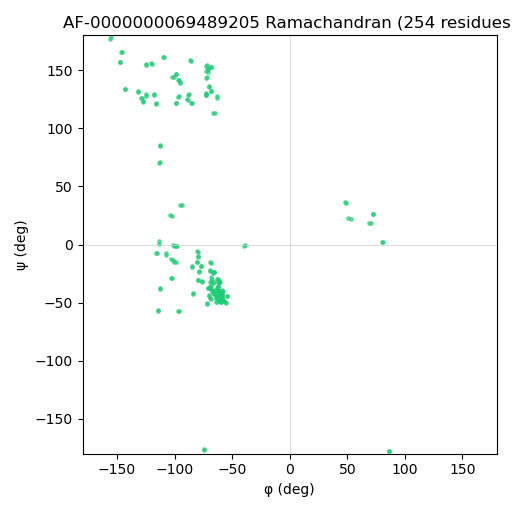.732 20.938 11.156 1 83.19 43 ASP B C 1
ATOM 1368 O O . ASP B 1 43 ? 2.904 20.734 10.828 1 83.19 43 ASP B O 1
ATOM 1372 N N . GLN B 1 44 ? 1.389 21.688 12.211 1 78.12 44 GLN B N 1
ATOM 1373 C CA . GLN B 1 44 ? 2.416 22.328 13.023 1 78.12 44 GLN B CA 1
ATOM 1374 C C . GLN B 1 44 ? 2.77 21.469 14.234 1 78.12 44 GLN B C 1
ATOM 1376 O O . GLN B 1 44 ? 3.129 22 15.289 1 78.12 44 GLN B O 1
ATOM 1381 N N . GLY B 1 45 ? 2.727 20.188 14.047 1 80.56 45 GLY B N 1
ATOM 1382 C CA . GLY B 1 45 ? 3.107 19.328 15.156 1 80.56 45 GLY B CA 1
ATOM 1383 C C . GLY B 1 45 ? 4.598 19.359 15.445 1 80.56 45 GLY B C 1
ATOM 1384 O O . GLY B 1 45 ? 5.406 19.578 14.547 1 80.56 45 GLY B O 1
ATOM 1385 N N . SER B 1 46 ? 5.008 19.156 16.609 1 83.56 46 SER B N 1
ATOM 1386 C CA . SER B 1 46 ? 6.398 19.234 17.047 1 83.56 46 SER B CA 1
ATOM 1387 C C . SER B 1 46 ? 7.273 18.234 16.297 1 83.56 46 SER B C 1
ATOM 1389 O O . SER B 1 46 ? 8.453 18.5 16.047 1 83.56 46 SER B O 1
ATOM 1391 N N . GLN B 1 47 ? 6.75 17.109 15.922 1 86.25 47 GLN B N 1
ATOM 1392 C CA . GLN B 1 47 ? 7.5 16.094 15.195 1 86.25 47 GLN B CA 1
ATOM 1393 C C . GLN B 1 47 ? 7.992 16.625 13.852 1 86.25 47 GLN B C 1
ATOM 1395 O O . GLN B 1 47 ? 9.078 16.266 13.398 1 86.25 47 GLN B O 1
ATOM 1400 N N . MET B 1 48 ? 7.254 17.453 13.32 1 84.56 48 MET B N 1
ATOM 1401 C CA . MET B 1 48 ? 7.578 17.969 11.992 1 84.56 48 MET B CA 1
ATOM 1402 C C . MET B 1 48 ? 8.656 19.047 12.086 1 84.56 48 MET B C 1
ATOM 1404 O O . MET B 1 48 ? 9.25 19.422 11.07 1 84.56 48 MET B O 1
ATOM 1408 N N . ARG B 1 49 ? 8.914 19.438 13.297 1 86.19 49 ARG B N 1
ATOM 1409 C CA . ARG B 1 49 ? 9.922 20.484 13.5 1 86.19 49 ARG B CA 1
ATOM 1410 C C . ARG B 1 49 ? 11.242 19.859 13.953 1 86.19 49 ARG B C 1
ATOM 1412 O O . ARG B 1 49 ? 12.242 20.578 14.109 1 86.19 49 ARG B O 1
ATOM 1419 N N . SER B 1 50 ? 11.25 18.703 14.078 1 90.94 50 SER B N 1
ATOM 1420 C CA . SER B 1 50 ? 12.438 18.016 14.57 1 90.94 50 SER B CA 1
ATOM 1421 C C . SER B 1 50 ? 13.539 18 13.516 1 90.94 50 SER B C 1
ATOM 1423 O O . SER B 1 50 ? 13.266 18.125 12.32 1 90.94 50 SER B O 1
ATOM 1425 N N . SER B 1 51 ? 14.703 17.922 14.031 1 94.19 51 SER B N 1
ATOM 1426 C CA . SER B 1 51 ? 15.852 17.828 13.141 1 94.19 51 SER B CA 1
ATOM 1427 C C . SER B 1 51 ? 15.781 16.547 12.297 1 94.19 51 SER B C 1
ATOM 1429 O O . SER B 1 51 ? 16.156 16.562 11.125 1 94.19 51 SER B O 1
ATOM 1431 N N . LEU B 1 52 ? 15.312 15.562 12.875 1 94.69 52 LEU B N 1
ATOM 1432 C CA . LEU B 1 52 ? 15.195 14.297 12.172 1 94.69 52 LEU B CA 1
ATOM 1433 C C . LEU B 1 52 ? 14.258 14.422 10.977 1 94.69 52 LEU B C 1
ATOM 1435 O O . LEU B 1 52 ? 14.562 13.93 9.883 1 94.69 52 LEU B O 1
ATOM 1439 N N . TYR B 1 53 ? 13.18 15.016 11.172 1 94.56 53 TYR B N 1
ATOM 1440 C CA . TYR B 1 53 ? 12.25 15.164 10.055 1 94.56 53 TYR B CA 1
ATOM 1441 C C . TYR B 1 53 ? 12.836 16.062 8.969 1 94.56 53 TYR B C 1
ATOM 1443 O O . TYR B 1 53 ? 12.633 15.82 7.781 1 94.56 53 TYR B O 1
ATOM 1451 N N . ARG B 1 54 ? 13.477 17.062 9.414 1 93.12 54 ARG B N 1
ATOM 1452 C CA . ARG B 1 54 ? 14.141 17.938 8.453 1 93.12 54 ARG B CA 1
ATOM 1453 C C . ARG B 1 54 ? 15.125 17.156 7.59 1 93.12 54 ARG B C 1
ATOM 1455 O O . ARG B 1 54 ? 15.148 17.297 6.367 1 93.12 54 ARG B O 1
ATOM 1462 N N . GLU B 1 55 ? 15.891 16.422 8.203 1 95.88 55 GLU B N 1
ATOM 1463 C CA . GLU B 1 55 ? 16.844 15.586 7.484 1 95.88 55 GLU B CA 1
ATOM 1464 C C . GLU B 1 55 ? 16.125 14.609 6.555 1 95.88 55 GLU B C 1
ATOM 1466 O O . GLU B 1 55 ? 16.562 14.391 5.422 1 95.88 55 GLU B O 1
ATOM 1471 N N . PHE B 1 56 ? 15.117 14.039 7.102 1 96.19 56 PHE B N 1
ATOM 1472 C CA . PHE B 1 56 ? 14.289 13.117 6.328 1 96.19 56 PHE B CA 1
ATOM 1473 C C . PHE B 1 56 ? 13.758 13.797 5.07 1 96.19 56 PHE B C 1
ATOM 1475 O O . PHE B 1 56 ? 13.898 13.273 3.965 1 96.19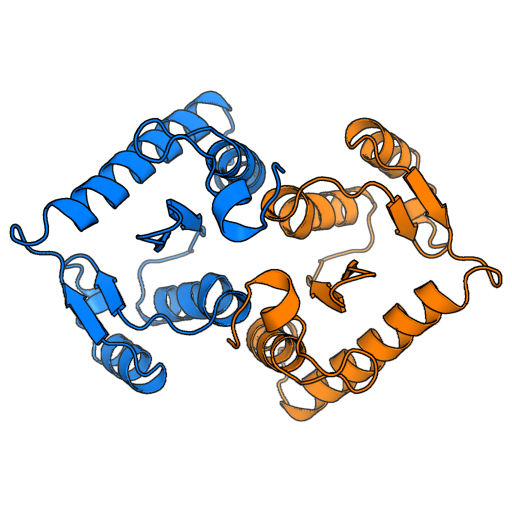 56 PHE B O 1
ATOM 1482 N N . SER B 1 57 ? 13.188 14.969 5.203 1 94.25 57 SER B N 1
ATOM 1483 C CA . SER B 1 57 ? 12.633 15.727 4.086 1 94.25 57 SER B CA 1
ATOM 1484 C C . SER B 1 57 ? 13.711 16.094 3.072 1 94.25 57 SER B C 1
ATOM 1486 O O . SER B 1 57 ? 13.477 16.016 1.863 1 94.25 57 SER B O 1
ATOM 1488 N N . GLU B 1 58 ? 14.852 16.453 3.576 1 94.88 58 GLU B N 1
ATOM 1489 C CA . GLU B 1 58 ? 15.969 16.812 2.707 1 94.88 58 GLU B CA 1
ATOM 1490 C C . GLU B 1 58 ? 16.438 15.609 1.903 1 94.88 58 GLU B C 1
ATOM 1492 O O . GLU B 1 58 ? 16.734 15.719 0.709 1 94.88 58 GLU B O 1
ATOM 1497 N N . MET B 1 59 ? 16.484 14.531 2.535 1 95.38 59 MET B N 1
ATOM 1498 C CA . MET B 1 59 ? 16.906 13.305 1.861 1 95.38 59 MET B CA 1
ATOM 1499 C C . MET B 1 59 ? 15.938 12.945 0.742 1 95.38 59 MET B C 1
ATOM 1501 O O . MET B 1 59 ? 16.359 12.445 -0.308 1 95.38 59 MET B O 1
ATOM 1505 N N . LEU B 1 60 ? 14.703 13.188 1.004 1 94.62 60 LEU B N 1
ATOM 1506 C CA . LEU B 1 60 ? 13.672 12.867 0.017 1 94.62 60 LEU B CA 1
ATOM 1507 C C . LEU B 1 60 ? 13.648 13.914 -1.096 1 94.62 60 LEU B C 1
ATOM 1509 O O . LEU B 1 60 ? 13.086 13.672 -2.166 1 94.62 60 LEU B O 1
ATOM 1513 N N . GLY B 1 61 ? 14.211 15.008 -0.821 1 94.56 61 GLY B N 1
ATOM 1514 C CA . GLY B 1 61 ? 14.164 16.094 -1.788 1 94.56 61 GLY B CA 1
ATOM 1515 C C . GLY B 1 61 ? 12.805 16.734 -1.9 1 94.56 61 GLY B C 1
ATOM 1516 O O . GLY B 1 61 ? 12.414 17.203 -2.977 1 94.56 61 GLY B O 1
ATOM 1517 N N . THR B 1 62 ? 12.086 16.672 -0.939 1 93 62 THR B N 1
ATOM 1518 C CA . THR B 1 62 ? 10.734 17.234 -0.942 1 93 62 THR B CA 1
ATOM 1519 C C . THR B 1 62 ? 10.719 18.609 -0.281 1 93 62 THR B C 1
ATOM 1521 O O . THR B 1 62 ? 11.516 18.891 0.619 1 93 62 THR B O 1
ATOM 1524 N N . ASN B 1 63 ? 9.867 19.422 -0.791 1 90.81 63 ASN B N 1
ATOM 1525 C CA . ASN B 1 63 ? 9.609 20.703 -0.141 1 90.81 63 ASN B CA 1
ATOM 1526 C C . ASN B 1 63 ? 8.5 20.594 0.901 1 90.81 63 ASN B C 1
ATOM 1528 O O . ASN B 1 63 ? 7.422 20.078 0.614 1 90.81 63 ASN B O 1
ATOM 1532 N N . ARG B 1 64 ? 8.891 21 2.037 1 87.56 64 ARG B N 1
ATOM 1533 C CA . ARG B 1 64 ? 7.914 20.938 3.123 1 87.56 64 ARG B CA 1
ATOM 1534 C C . ARG B 1 64 ? 7.211 22.281 3.307 1 87.56 64 ARG B C 1
ATOM 1536 O O . ARG B 1 64 ? 7.859 23.328 3.389 1 87.56 64 ARG B O 1
ATOM 1543 N N . ILE B 1 65 ? 5.887 22.172 3.297 1 84.5 65 ILE B N 1
ATOM 1544 C CA . ILE B 1 65 ? 5.074 23.344 3.598 1 84.5 65 ILE B CA 1
ATOM 1545 C C . ILE B 1 65 ? 4.25 23.094 4.855 1 84.5 65 ILE B C 1
ATOM 1547 O O . ILE B 1 65 ? 3.645 22.031 5.008 1 84.5 65 ILE B O 1
ATOM 1551 N N . ARG B 1 66 ? 4.375 24.031 5.723 1 80.69 66 ARG B N 1
ATOM 1552 C CA . ARG B 1 66 ? 3.559 23.922 6.93 1 80.69 66 ARG B CA 1
ATOM 1553 C C . ARG B 1 66 ? 2.195 24.578 6.73 1 80.69 66 ARG B C 1
ATOM 1555 O O . ARG B 1 66 ? 2.094 25.625 6.109 1 80.69 66 ARG B O 1
ATOM 1562 N N . THR B 1 67 ? 1.246 23.719 7.086 1 75.12 67 THR B N 1
ATOM 1563 C CA . THR B 1 67 ? -0.092 24.297 6.988 1 75.12 67 THR B CA 1
ATOM 1564 C C . THR B 1 67 ? -0.264 25.438 7.992 1 75.12 67 THR B C 1
ATOM 1566 O O . THR B 1 67 ? 0.221 25.359 9.125 1 75.12 67 THR B O 1
ATOM 1569 N N . THR B 1 68 ? -0.392 26.562 7.461 1 66.69 68 THR B N 1
ATOM 1570 C CA . THR B 1 68 ? -0.82 27.719 8.25 1 66.69 68 THR B CA 1
ATOM 1571 C C . THR B 1 68 ? -2.24 28.125 7.875 1 66.69 68 THR B C 1
ATOM 1573 O O . THR B 1 68 ? -2.812 27.609 6.918 1 66.69 68 THR B O 1
ATOM 1576 N N . SER B 1 69 ? -2.834 28.875 8.766 1 66.56 69 SER B N 1
ATOM 1577 C CA . SER B 1 69 ? -4.125 29.469 8.438 1 66.56 69 SER B CA 1
ATOM 1578 C C . SER B 1 69 ? -4.156 29.953 6.996 1 66.56 69 SER B C 1
ATOM 1580 O O . SER B 1 69 ? -5.234 30.172 6.43 1 66.56 69 SER B O 1
ATOM 1582 N N . TYR B 1 70 ? -2.996 29.75 6.387 1 61.75 70 TYR B N 1
ATOM 1583 C CA . TYR B 1 70 ? -2.906 30.375 5.074 1 61.75 70 TYR B CA 1
ATOM 1584 C C . TYR B 1 70 ? -3.119 29.359 3.965 1 61.75 70 TYR B C 1
ATOM 1586 O O . TYR B 1 70 ? -3.355 29.719 2.811 1 61.75 70 TYR B O 1
ATOM 1594 N N . HIS B 1 71 ? -3.086 28.094 4.227 1 71.31 71 HIS B N 1
ATOM 1595 C CA . HIS B 1 71 ? -3.352 27.125 3.178 1 71.31 71 HIS B CA 1
ATOM 1596 C C . HIS B 1 71 ? -4.66 26.375 3.434 1 71.31 71 HIS B C 1
ATOM 1598 O O . HIS B 1 71 ? -4.656 25.172 3.68 1 71.31 71 HIS B O 1
ATOM 1604 N N . PRO B 1 72 ? -5.719 27.141 3.262 1 73.38 72 PRO B N 1
ATOM 1605 C CA . PRO B 1 72 ? -7.047 26.641 3.635 1 73.38 72 PRO B CA 1
ATOM 1606 C C . PRO B 1 72 ? -7.477 25.422 2.818 1 73.38 72 PRO B C 1
ATOM 1608 O O . PRO B 1 72 ? -8.156 24.531 3.338 1 73.38 72 PRO B O 1
ATOM 1611 N N . ILE B 1 73 ? -6.984 25.406 1.646 1 75.88 73 ILE B N 1
ATOM 1612 C CA . ILE B 1 73 ? -7.445 24.344 0.76 1 75.88 73 ILE B CA 1
ATOM 1613 C C . ILE B 1 73 ? -6.859 23 1.209 1 75.88 73 ILE B C 1
ATOM 1615 O O . ILE B 1 73 ? -7.594 22.031 1.409 1 75.88 73 ILE B O 1
ATOM 1619 N N . ALA B 1 74 ? -5.578 22.953 1.394 1 77.38 74 ALA B N 1
ATOM 1620 C CA . ALA B 1 74 ? -4.926 21.719 1.82 1 77.38 74 ALA B CA 1
ATOM 1621 C C . ALA B 1 74 ? -5.461 21.25 3.172 1 77.38 74 ALA B C 1
ATOM 1623 O O . ALA B 1 74 ? -5.703 20.062 3.373 1 77.38 74 ALA B O 1
ATOM 1624 N N . THR B 1 75 ? -5.676 22.172 4.016 1 82.81 75 THR B N 1
ATOM 1625 C CA . THR B 1 75 ? -6.203 21.875 5.34 1 82.81 75 THR B CA 1
ATOM 1626 C C . THR B 1 75 ? -7.629 21.328 5.242 1 82.81 75 THR B C 1
ATOM 1628 O O . THR B 1 75 ? -7.996 20.391 5.953 1 82.81 75 THR B O 1
ATOM 1631 N N . GLY B 1 76 ? -8.367 21.922 4.398 1 84.5 76 GLY B N 1
ATOM 1632 C CA . GLY B 1 76 ? -9.742 21.484 4.219 1 84.5 76 GLY B CA 1
ATOM 1633 C C . GLY B 1 76 ? -9.867 20.078 3.693 1 84.5 76 GLY B C 1
ATOM 1634 O O . GLY B 1 76 ? -10.727 19.312 4.137 1 84.5 76 GLY B O 1
ATOM 1635 N N . ILE B 1 77 ? -8.977 19.734 2.777 1 87 77 ILE B N 1
ATOM 1636 C CA . ILE B 1 77 ? -8.961 18.391 2.195 1 87 77 ILE B CA 1
ATOM 1637 C C . ILE B 1 77 ? -8.68 17.359 3.285 1 87 77 ILE B C 1
ATOM 1639 O O . ILE B 1 77 ? -9.383 16.344 3.383 1 87 77 ILE B O 1
ATOM 1643 N N . VAL B 1 78 ? -7.75 17.656 4.125 1 89.44 78 VAL B N 1
ATOM 1644 C CA . VAL B 1 78 ? -7.352 16.719 5.172 1 89.44 78 VAL B CA 1
ATOM 1645 C C . VAL B 1 78 ? -8.461 16.609 6.215 1 89.44 78 VAL B C 1
ATOM 1647 O O . VAL B 1 78 ? -8.773 15.508 6.688 1 89.44 78 VAL B O 1
ATOM 1650 N N . GLU B 1 79 ? -9.047 17.766 6.613 1 88.75 79 GLU B N 1
ATOM 1651 C CA . GLU B 1 79 ? -10.125 17.781 7.594 1 88.75 79 GLU B CA 1
ATOM 1652 C C . GLU B 1 79 ? -11.32 16.953 7.113 1 88.75 79 GLU B C 1
ATOM 1654 O O . GLU B 1 79 ? -11.891 16.188 7.879 1 88.75 79 GLU B O 1
ATOM 1659 N N . ARG B 1 80 ? -11.711 17.125 5.934 1 89.75 80 ARG B N 1
ATOM 1660 C CA . ARG B 1 80 ? -12.82 16.359 5.371 1 89.75 80 ARG B CA 1
ATOM 1661 C C . ARG B 1 80 ? -12.5 14.875 5.344 1 89.75 80 ARG B C 1
ATOM 1663 O O . ARG B 1 80 ? -13.344 14.047 5.684 1 89.75 80 ARG B O 1
ATOM 1670 N N . PHE B 1 81 ? -11.289 14.586 4.93 1 92.88 81 PHE B N 1
ATOM 1671 C CA . PHE B 1 81 ? -10.859 13.195 4.91 1 92.88 81 PHE B CA 1
ATOM 1672 C C . PHE B 1 81 ? -10.93 12.586 6.305 1 92.88 81 PHE B C 1
ATOM 1674 O O . PHE B 1 81 ? -11.461 11.492 6.484 1 92.88 81 PHE B O 1
ATOM 1681 N N . HIS B 1 82 ? -10.445 13.297 7.27 1 93.62 82 HIS B N 1
ATOM 1682 C CA . HIS B 1 82 ? -10.453 12.773 8.633 1 93.62 82 HIS B CA 1
ATOM 1683 C C . HIS B 1 82 ? -11.875 12.531 9.125 1 93.62 82 HIS B C 1
ATOM 1685 O O . HIS B 1 82 ? -12.141 11.523 9.781 1 93.62 82 HIS B O 1
ATOM 1691 N N . ARG B 1 83 ? -12.703 13.43 8.836 1 93.56 83 ARG B N 1
ATOM 1692 C CA . ARG B 1 83 ? -14.102 13.266 9.219 1 93.56 83 ARG B CA 1
ATOM 1693 C C . ARG B 1 83 ? -14.703 12.016 8.586 1 93.56 83 ARG B C 1
ATOM 1695 O O . ARG B 1 83 ? -15.367 11.227 9.258 1 93.56 83 ARG B O 1
ATOM 1702 N N . HIS B 1 84 ? -14.469 11.867 7.301 1 93.75 84 HIS B N 1
ATOM 1703 C CA . HIS B 1 84 ? -14.969 10.703 6.578 1 93.75 84 HIS B CA 1
ATOM 1704 C C . HIS B 1 84 ? -14.383 9.414 7.141 1 93.75 84 HIS B C 1
ATOM 1706 O O . HIS B 1 84 ? -15.102 8.438 7.348 1 93.75 84 HIS B O 1
ATOM 1712 N N . LEU B 1 85 ? -13.102 9.438 7.398 1 95.94 85 LEU B N 1
ATOM 1713 C CA . LEU B 1 85 ? -12.414 8.281 7.949 1 95.94 85 LEU B CA 1
ATOM 1714 C C . LEU B 1 85 ? -13.008 7.891 9.305 1 95.94 85 LEU B C 1
ATOM 1716 O O . LEU B 1 85 ? -13.344 6.727 9.523 1 95.94 85 LEU B O 1
ATOM 1720 N N . LYS B 1 86 ? -13.133 8.867 10.133 1 95.25 86 LYS B N 1
ATOM 1721 C CA . LYS B 1 86 ? -13.672 8.625 11.469 1 95.25 86 LYS B CA 1
ATOM 1722 C C . LYS B 1 86 ? -15.086 8.047 11.398 1 95.25 86 LYS B C 1
ATOM 1724 O O . LYS B 1 86 ? -15.391 7.059 12.062 1 95.25 86 LYS B O 1
ATOM 1729 N N . SER B 1 87 ? -15.891 8.688 10.609 1 95.12 87 SER B N 1
ATOM 1730 C CA . SER B 1 87 ? -17.266 8.234 10.484 1 95.12 87 SER B CA 1
ATOM 1731 C C . SER B 1 87 ? -17.328 6.809 9.938 1 95.12 87 SER B C 1
ATOM 1733 O O . SER B 1 87 ? -18.156 6.004 10.383 1 95.12 87 SER B O 1
ATOM 1735 N N . SER B 1 88 ? -16.516 6.531 8.969 1 95 88 SER B N 1
ATOM 1736 C CA . SER B 1 88 ? -16.484 5.203 8.367 1 95 88 SER B CA 1
ATOM 1737 C C . SER B 1 88 ? -16.031 4.148 9.375 1 95 88 SER B C 1
ATOM 1739 O O . SER B 1 88 ? -16.562 3.039 9.398 1 95 88 SER B O 1
ATOM 1741 N N . ILE B 1 89 ? -15.039 4.457 10.164 1 94.62 89 ILE B N 1
ATOM 1742 C CA . ILE B 1 89 ? -14.539 3.541 11.18 1 94.62 89 ILE B CA 1
ATOM 1743 C C . ILE B 1 89 ? -15.633 3.281 12.219 1 94.62 89 ILE B C 1
ATOM 1745 O O . ILE B 1 89 ? -15.883 2.133 12.594 1 94.62 89 ILE B O 1
ATOM 1749 N N . GLU B 1 90 ? -16.25 4.312 12.648 1 93.56 90 GLU B N 1
ATOM 1750 C CA . GLU B 1 90 ? -17.297 4.203 13.656 1 93.56 90 GLU B CA 1
ATOM 1751 C C . GLU B 1 90 ? -18.453 3.354 13.148 1 93.56 90 GLU B C 1
ATOM 1753 O O . GLU B 1 90 ? -19.094 2.639 13.93 1 93.56 90 GLU B O 1
ATOM 1758 N N . ALA B 1 91 ? -18.688 3.404 11.875 1 92.56 91 ALA B N 1
ATOM 1759 C CA . ALA B 1 91 ? -19.812 2.668 11.281 1 92.56 91 ALA B CA 1
ATOM 1760 C C . ALA B 1 91 ? -19.562 1.163 11.344 1 92.56 91 ALA B C 1
ATOM 1762 O O . ALA B 1 91 ? -20.516 0.375 11.336 1 92.56 91 ALA B O 1
ATOM 1763 N N . HIS B 1 92 ? -18.391 0.656 11.344 1 91.38 92 HIS B N 1
ATOM 1764 C CA . HIS B 1 92 ? -18.078 -0.767 11.367 1 91.38 92 HIS B CA 1
ATOM 1765 C C . HIS B 1 92 ? -18.172 -1.33 12.781 1 91.38 92 HIS B C 1
ATOM 1767 O O . HIS B 1 92 ? -18.172 -2.549 12.969 1 91.38 92 HIS B O 1
ATOM 1773 N N . GLU B 1 93 ? -18.391 -0.595 13.781 1 84.19 93 GLU B N 1
ATOM 1774 C CA . GLU B 1 93 ? -18.609 -1.015 15.156 1 84.19 93 GLU B CA 1
ATOM 1775 C C . GLU B 1 93 ? -17.562 -2.031 15.602 1 84.19 93 GLU B C 1
ATOM 1777 O O . GLU B 1 93 ? -17.906 -3.059 16.203 1 84.19 93 GLU B O 1
ATOM 1782 N N . SER B 1 94 ? -16.406 -1.953 15.234 1 83.12 94 SER B N 1
ATOM 1783 C CA . SER B 1 94 ? -15.328 -2.85 15.641 1 83.12 94 SER B CA 1
ATOM 1784 C C . SER B 1 94 ? -14.516 -2.258 16.781 1 83.12 94 SER B C 1
ATOM 1786 O O . SER B 1 94 ? -14.297 -1.047 16.844 1 83.12 94 SER B O 1
ATOM 1788 N N . THR B 1 95 ? -14.148 -3.16 17.688 1 84.56 95 THR B N 1
ATOM 1789 C CA . THR B 1 95 ? -13.312 -2.734 18.797 1 84.56 95 THR B CA 1
ATOM 1790 C C . THR B 1 95 ? -11.852 -2.645 18.375 1 84.56 95 THR B C 1
ATOM 1792 O O . THR B 1 95 ? -11.031 -2.045 19.078 1 84.56 95 THR B O 1
ATOM 1795 N N . GLN B 1 96 ? -11.555 -3.234 17.25 1 91 96 GLN B N 1
ATOM 1796 C CA . GLN B 1 96 ? -10.203 -3.152 16.719 1 91 96 GLN B CA 1
ATOM 1797 C C . GLN B 1 96 ? -10.172 -2.332 15.422 1 91 96 GLN B C 1
ATOM 1799 O O . GLN B 1 96 ? -10.133 -2.891 14.328 1 91 96 GLN B O 1
ATOM 1804 N N . TRP B 1 97 ? -10.062 -1.081 15.602 1 89.88 97 TRP B N 1
ATOM 1805 C CA . TRP B 1 97 ? -10.25 -0.173 14.477 1 89.88 97 TRP B CA 1
ATOM 1806 C C . TRP B 1 97 ? -9.141 -0.355 13.438 1 89.88 97 TRP B C 1
ATOM 1808 O O . TRP B 1 97 ? -9.375 -0.171 12.242 1 89.88 97 TRP B O 1
ATOM 1818 N N . SER B 1 98 ? -7.926 -0.691 13.906 1 91.31 98 SER B N 1
ATOM 1819 C CA . SER B 1 98 ? -6.809 -0.815 12.977 1 91.31 98 SER B CA 1
ATOM 1820 C C . SER B 1 98 ? -7.023 -1.975 12.016 1 91.31 98 SER B C 1
ATOM 1822 O O . SER B 1 98 ? -6.543 -1.938 10.875 1 91.31 98 SER B O 1
ATOM 1824 N N . GLU B 1 99 ? -7.805 -2.92 12.391 1 91.44 99 GLU B N 1
ATOM 1825 C CA . GLU B 1 99 ? -8.016 -4.113 11.586 1 91.44 99 GLU B CA 1
ATOM 1826 C C . GLU B 1 99 ? -9 -3.842 10.445 1 91.44 99 GLU B C 1
ATOM 1828 O O . GLU B 1 99 ? -9 -4.551 9.438 1 91.44 99 GLU B O 1
ATOM 1833 N N . ILE B 1 100 ? -9.82 -2.861 10.609 1 94.88 100 ILE B N 1
ATOM 1834 C CA . ILE B 1 100 ? -10.836 -2.617 9.594 1 94.88 100 ILE B CA 1
ATOM 1835 C C . ILE B 1 100 ? -10.367 -1.504 8.656 1 94.88 100 ILE B C 1
ATOM 1837 O O . ILE B 1 100 ? -11.047 -1.184 7.676 1 94.88 100 ILE B O 1
ATOM 1841 N N . LEU B 1 101 ? -9.258 -0.955 8.867 1 96.38 101 LEU B N 1
ATOM 1842 C CA . LEU B 1 101 ? -8.773 0.191 8.102 1 96.38 101 LEU B CA 1
ATOM 1843 C C . LEU B 1 101 ? -8.688 -0.141 6.617 1 96.38 101 LEU B C 1
ATOM 1845 O O . LEU B 1 101 ? -9.086 0.667 5.773 1 96.38 101 LEU B O 1
ATOM 1849 N N . PRO B 1 102 ? -8.242 -1.378 6.348 1 96.38 102 PRO B N 1
ATOM 1850 C CA . PRO B 1 102 ? -8.156 -1.672 4.918 1 96.38 102 PRO B CA 1
ATOM 1851 C C . PRO B 1 102 ? -9.508 -1.636 4.219 1 96.38 102 PRO B C 1
ATOM 1853 O O . PRO B 1 102 ? -9.633 -1.092 3.119 1 96.38 102 PRO B O 1
ATOM 1856 N N . ILE B 1 103 ? -10.492 -2.178 4.832 1 95.75 103 ILE B N 1
ATOM 1857 C CA . ILE B 1 103 ? -11.812 -2.184 4.207 1 95.75 103 ILE B CA 1
ATOM 1858 C C . ILE B 1 103 ? -12.391 -0.77 4.211 1 95.75 103 ILE B C 1
ATOM 1860 O O . ILE B 1 103 ? -13.07 -0.368 3.264 1 95.75 103 ILE B O 1
ATOM 1864 N N . VAL B 1 104 ? -12.172 -0.02 5.227 1 96.81 104 VAL B N 1
ATOM 1865 C CA . VAL B 1 104 ? -12.617 1.367 5.312 1 96.81 104 VAL B CA 1
ATOM 1866 C C . VAL B 1 104 ? -11.969 2.189 4.203 1 96.81 104 VAL B C 1
ATOM 1868 O O . VAL B 1 104 ? -12.648 2.93 3.49 1 96.81 104 VAL B O 1
ATOM 1871 N N . LEU B 1 105 ? -10.688 2.02 4.023 1 97.25 105 LEU B N 1
ATOM 1872 C CA . LEU B 1 105 ? -9.969 2.773 3.002 1 97.25 105 LEU B CA 1
ATOM 1873 C C . LEU B 1 105 ? -10.414 2.355 1.605 1 97.25 105 LEU B C 1
ATOM 1875 O O . LEU B 1 105 ? -10.508 3.189 0.701 1 97.25 105 LEU B O 1
ATOM 1879 N N . LEU B 1 106 ? -10.625 1.071 1.426 1 96.56 106 LEU B N 1
ATOM 1880 C CA . LEU B 1 106 ? -11.172 0.62 0.151 1 96.56 106 LEU B CA 1
ATOM 1881 C C . LEU B 1 106 ? -12.477 1.348 -0.167 1 96.56 106 LEU B C 1
ATOM 1883 O O . LEU B 1 106 ? -12.672 1.811 -1.293 1 96.56 106 LEU B O 1
ATOM 1887 N N . GLY B 1 107 ? -13.312 1.468 0.805 1 95.75 107 GLY B N 1
ATOM 1888 C CA . GLY B 1 107 ? -14.555 2.199 0.626 1 95.75 107 GLY B CA 1
ATOM 1889 C C . GLY B 1 107 ? -14.344 3.656 0.26 1 95.75 107 GLY B C 1
ATOM 1890 O O . GLY B 1 107 ? -14.992 4.172 -0.656 1 95.75 107 GLY B O 1
ATOM 1891 N N . ILE B 1 108 ? -13.5 4.238 0.933 1 95.62 108 ILE B N 1
ATOM 1892 C CA . ILE B 1 108 ? -13.227 5.652 0.691 1 95.62 108 ILE B CA 1
ATOM 1893 C C . ILE B 1 108 ? -12.617 5.828 -0.698 1 95.62 108 ILE B C 1
ATOM 1895 O O . ILE B 1 108 ? -12.969 6.766 -1.421 1 95.62 108 ILE B O 1
ATOM 1899 N N . ARG B 1 109 ? -11.68 4.938 -1.077 1 95.56 109 ARG B N 1
ATOM 1900 C CA . ARG B 1 109 ? -10.977 5.02 -2.35 1 95.56 109 ARG B CA 1
ATOM 1901 C C . ARG B 1 109 ? -11.922 4.789 -3.521 1 95.56 109 ARG B C 1
ATOM 1903 O O . ARG B 1 109 ? -11.664 5.254 -4.633 1 95.56 109 ARG B O 1
ATOM 1910 N N . THR B 1 110 ? -12.984 4.113 -3.287 1 95.5 110 THR B N 1
ATOM 1911 C CA . THR B 1 110 ? -13.891 3.746 -4.371 1 95.5 110 THR B CA 1
ATOM 1912 C C . THR B 1 110 ? -15.078 4.695 -4.43 1 95.5 110 THR B C 1
ATOM 1914 O O . THR B 1 110 ? -15.828 4.707 -5.414 1 95.5 110 THR B O 1
ATOM 1917 N N . ALA B 1 111 ? -15.273 5.441 -3.385 1 93.88 111 ALA B N 1
ATOM 1918 C CA . ALA B 1 111 ? -16.406 6.363 -3.34 1 93.88 111 ALA B CA 1
ATOM 1919 C C . ALA B 1 111 ? -16.203 7.52 -4.316 1 93.88 111 ALA B C 1
ATOM 1921 O O . ALA B 1 111 ? -15.109 8.078 -4.414 1 93.88 111 ALA B O 1
ATOM 1922 N N . VAL B 1 112 ? -17.266 7.816 -5.008 1 92.19 112 VAL B N 1
ATOM 1923 C CA . VAL B 1 112 ? -17.234 8.969 -5.906 1 92.19 112 VAL B CA 1
ATOM 1924 C C . VAL B 1 112 ? -17.266 10.258 -5.09 1 92.19 112 VAL B C 1
ATOM 1926 O O . VAL B 1 112 ? -18.125 10.422 -4.215 1 92.19 112 VAL B O 1
ATOM 1929 N N . LYS B 1 113 ? -16.312 11.055 -5.43 1 88.12 113 LYS B N 1
ATOM 1930 C CA . LYS B 1 113 ? -16.25 12.336 -4.738 1 88.12 113 LYS B CA 1
ATOM 1931 C C . LYS B 1 113 ? -16.953 13.43 -5.543 1 88.12 113 LYS B C 1
ATOM 1933 O O . LYS B 1 113 ? -16.812 13.492 -6.766 1 88.12 113 LYS B O 1
ATOM 1938 N N . GLU B 1 114 ? -17.672 14.25 -4.809 1 84.5 114 GLU B N 1
ATOM 1939 C CA . GLU B 1 114 ? -18.516 15.258 -5.441 1 84.5 114 GLU B CA 1
ATOM 1940 C C . GLU B 1 114 ? -17.656 16.328 -6.133 1 84.5 114 GLU B C 1
ATOM 1942 O O . GLU B 1 114 ? -18.031 16.828 -7.191 1 84.5 114 GLU B O 1
ATOM 1947 N N . ASP B 1 115 ? -16.578 16.625 -5.559 1 81.88 115 ASP B N 1
ATOM 1948 C CA . ASP B 1 115 ? -15.773 17.734 -6.055 1 81.88 115 ASP B CA 1
ATOM 1949 C C . ASP B 1 115 ? -15.016 17.344 -7.32 1 81.88 115 ASP B C 1
ATOM 1951 O O . ASP B 1 115 ? -14.812 18.172 -8.211 1 81.88 115 ASP B O 1
ATOM 1955 N N . ILE B 1 116 ? -14.641 16.047 -7.414 1 82.38 116 ILE B N 1
ATOM 1956 C CA . ILE B 1 116 ? -13.844 15.641 -8.57 1 82.38 116 ILE B CA 1
ATOM 1957 C C . ILE B 1 116 ? -14.656 14.68 -9.438 1 82.38 116 ILE B C 1
ATOM 1959 O O . ILE B 1 116 ? -14.188 14.242 -10.492 1 82.38 116 ILE B O 1
ATOM 1963 N N . LYS B 1 117 ? -15.867 14.391 -9.133 1 88.88 117 LYS B N 1
ATOM 1964 C CA . LYS B 1 117 ? -16.859 13.602 -9.867 1 88.88 117 LYS B CA 1
ATOM 1965 C C . LYS B 1 117 ? -16.266 12.25 -10.289 1 88.88 117 LYS B C 1
ATOM 1967 O O . LYS B 1 117 ? -16.562 11.758 -11.383 1 88.88 117 LYS B O 1
ATOM 1972 N N . THR B 1 118 ? -15.281 11.789 -9.641 1 91.19 118 THR B N 1
ATOM 1973 C CA . THR B 1 118 ? -14.688 10.469 -9.812 1 91.19 118 THR B CA 1
ATOM 1974 C C . THR B 1 118 ? -14.156 9.938 -8.477 1 91.19 118 THR B C 1
ATOM 1976 O O . THR B 1 118 ? -14.164 10.656 -7.477 1 91.19 118 THR B O 1
ATOM 1979 N N . SER B 1 119 ? -13.891 8.695 -8.492 1 93.19 119 SER B N 1
ATOM 1980 C CA . SER B 1 119 ? -13.266 8.141 -7.297 1 93.19 119 SER B CA 1
ATOM 1981 C C . SER B 1 119 ? -11.75 8.297 -7.348 1 93.19 119 SER B C 1
ATOM 1983 O O . SER B 1 119 ? -11.172 8.461 -8.422 1 93.19 119 SER B O 1
ATOM 1985 N N . CYS B 1 120 ? -11.141 8.242 -6.211 1 92.25 120 CYS B N 1
ATOM 1986 C CA . CYS B 1 120 ? -9.68 8.297 -6.133 1 92.25 120 CYS B CA 1
ATOM 1987 C C . CYS B 1 120 ? -9.055 7.141 -6.906 1 92.25 120 CYS B C 1
ATOM 1989 O O . CYS B 1 120 ? -8.062 7.332 -7.617 1 92.25 120 CYS B O 1
ATOM 1991 N N . ALA B 1 121 ? -9.625 6.02 -6.777 1 91.81 121 ALA B N 1
ATOM 1992 C CA . ALA B 1 121 ? -9.117 4.828 -7.441 1 91.81 121 ALA B CA 1
ATOM 1993 C C . ALA B 1 121 ? -9.102 5.004 -8.961 1 91.81 121 ALA B C 1
ATOM 1995 O O . ALA B 1 121 ? -8.141 4.617 -9.625 1 91.81 121 ALA B O 1
ATOM 1996 N N . GLU B 1 122 ? -10.125 5.586 -9.422 1 90.62 122 GLU B N 1
ATOM 1997 C CA . GLU B 1 122 ? -10.211 5.836 -10.859 1 90.62 122 GLU B CA 1
ATOM 1998 C C . GLU B 1 122 ? -9.141 6.82 -11.312 1 90.62 122 GLU B C 1
ATOM 2000 O O . GLU B 1 122 ? -8.586 6.684 -12.406 1 90.62 122 GLU B O 1
ATOM 2005 N N . PHE B 1 123 ? -8.961 7.766 -10.531 1 86.56 123 PHE B N 1
ATOM 2006 C CA . PHE B 1 123 ? -7.953 8.766 -10.859 1 86.56 123 PHE B CA 1
ATOM 2007 C C . PHE B 1 123 ? -6.562 8.148 -10.875 1 86.56 123 PHE B C 1
ATOM 2009 O O . PHE B 1 123 ? -5.754 8.445 -11.75 1 86.56 123 PHE B O 1
ATOM 2016 N N . VAL B 1 124 ? -6.305 7.293 -9.922 1 86.25 124 VAL B N 1
ATOM 2017 C CA . VAL B 1 124 ? -4.953 6.781 -9.711 1 86.25 124 VAL B CA 1
ATOM 2018 C C . VAL B 1 124 ? -4.699 5.598 -10.648 1 86.25 124 VAL B C 1
ATOM 2020 O O . VAL B 1 124 ? -3.656 5.523 -11.297 1 86.25 124 VAL B O 1
ATOM 2023 N N . TYR B 1 125 ? -5.691 4.719 -10.781 1 87.25 125 TYR B N 1
ATOM 2024 C CA . TYR B 1 125 ? -5.449 3.475 -11.5 1 87.25 125 TYR B CA 1
ATOM 2025 C C . TYR B 1 125 ? -6.145 3.484 -12.859 1 87.25 125 TYR B C 1
ATOM 2027 O O . TYR B 1 125 ? -5.926 2.592 -13.68 1 87.25 125 TYR B 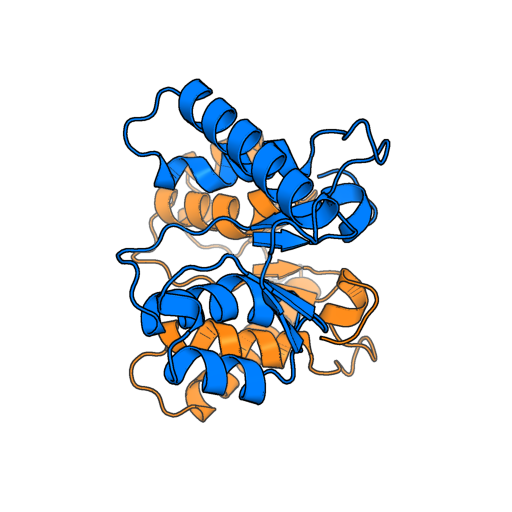O 1
ATOM 2035 N N . GLY B 1 126 ? -6.934 4.422 -13.164 1 83.81 126 GLY B N 1
ATOM 2036 C CA . GLY B 1 126 ? -7.652 4.508 -14.43 1 83.81 126 GLY B CA 1
ATOM 2037 C C . GLY B 1 126 ? -8.891 3.631 -14.469 1 83.81 126 GLY B C 1
ATOM 2038 O O . GLY B 1 126 ? -9.523 3.49 -15.516 1 83.81 126 GLY B O 1
ATOM 2039 N N . THR B 1 127 ? -9.188 2.945 -13.344 1 82.12 127 THR B N 1
ATOM 2040 C CA . THR B 1 127 ? -10.359 2.074 -13.266 1 82.12 127 THR B CA 1
ATOM 2041 C C . THR B 1 127 ? -10.93 2.055 -11.852 1 82.12 127 THR B C 1
ATOM 2043 O O . THR B 1 127 ? -10.25 2.432 -10.898 1 82.12 127 THR B O 1
ATOM 2046 N N . THR B 1 128 ? -12.273 1.693 -11.797 1 80.94 128 THR B N 1
ATOM 2047 C CA . THR B 1 128 ? -12.891 1.524 -10.484 1 80.94 128 THR B CA 1
ATOM 2048 C C . THR B 1 128 ? -12.383 0.252 -9.812 1 80.94 128 THR B C 1
ATOM 2050 O O . THR B 1 128 ? -12.086 -0.738 -10.484 1 80.94 128 THR B O 1
ATOM 2053 N N . LEU B 1 129 ? -12.234 0.336 -8.5 1 84 129 LEU B N 1
ATOM 2054 C CA . LEU B 1 129 ? -11.789 -0.841 -7.766 1 84 129 LEU B CA 1
ATOM 2055 C C . LEU B 1 129 ? -12.977 -1.726 -7.387 1 84 129 LEU B C 1
ATOM 2057 O O . LEU B 1 129 ? -14.094 -1.234 -7.219 1 84 129 LEU B O 1
#

pLDDT: mean 90.49, std 6.83, range [61.75, 97.25]

Sequence (258 aa):
MIDGFSRWPEAIPIADMQTKTICRAIFDSWISRFGCPSIITTDQGSQMRSSLYREFSEMLGTNRIRTTSYHPIATGIVERFHRHLKSSIEAHESTQWSEILPIVLLGIRTAVKEDIKTSCAEFVYGTTLMIDGFSRWPEAIPIADMQTKTICRAIFDSWISRFGCPSIITTDQGSQMRSSLYREFSEMLGTNRIRTTSYHPIATGIVERFHRHLKSSIEAHESTQWSEILPIVLLGIRTAVKEDIKTSCAEFVYGTTL

Solvent-accessible surface area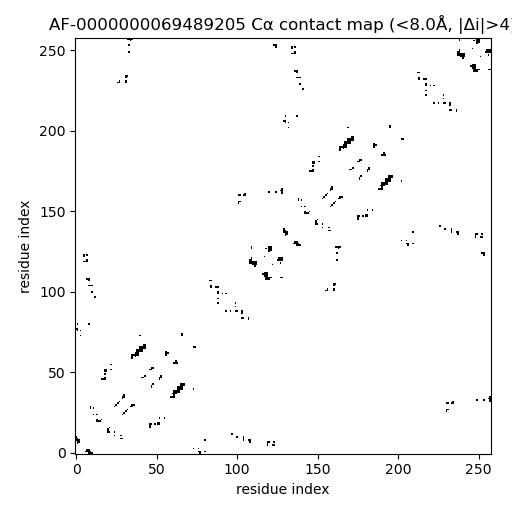 (backbone atoms only — not comparable to full-atom values): 14732 Å² total; per-residue (Å²): 92,67,41,89,81,52,56,44,72,50,85,76,91,70,95,60,82,46,46,68,56,48,52,49,50,46,39,56,67,38,35,36,74,68,22,68,53,66,63,45,76,37,64,84,51,70,43,67,67,32,69,66,38,47,50,52,35,57,73,58,63,31,42,78,40,68,54,42,97,76,39,56,64,65,50,47,54,51,52,53,47,50,52,50,50,51,52,49,52,60,69,65,71,56,94,55,59,78,75,46,42,38,61,47,48,28,49,58,32,52,39,69,34,83,90,74,73,41,22,22,33,29,64,57,65,73,41,82,88,91,67,42,90,81,52,56,42,72,49,85,76,90,70,96,61,82,46,46,68,54,48,54,49,48,46,38,55,67,38,36,36,72,67,22,69,53,68,63,44,75,39,64,85,51,69,43,67,68,32,68,65,40,48,50,50,36,58,73,58,63,32,43,78,40,66,55,42,96,77,39,56,64,66,52,48,54,52,53,53,47,50,52,51,50,50,54,50,54,60,69,65,72,54,94,55,59,76,75,46,42,37,63,47,48,29,51,57,32,52,39,70,34,83,89,71,73,41,22,21,32,30,64,57,65,72,41,82,86

Foldseek 3Di:
DADLPLRQDDDDDFDDDALVRVLVCCCVTPCVPPNQDQEDEDEPDPSCVDPVVVVSCVVSNHHYHYDDVPCVSVVVSVVVVVVLLVVLLVVVVDPDSNVCSVVSSLVQQQDQDPVVRGGSCCVVVVDHD/DADLPLRQDDDDDFDDDALVRVLVCCCVTPCVPPNQDQEDEDEPDPSCVDPVVVVSCVVSNHHYHYDDVPCVSVVVSVVVVVVLLVVLLVVVVDPDSNVCSVVSSLVQQQDQDPVVRGGSCCVVVVDHD

InterPro domains:
  IPR001584 Integrase, catalytic core [PF00665] (1-72)
  IPR001584 Integrase, catalytic core [PS50994] (1-89)
  IPR012337 Ribonuclease H-like superfamily [SSF53098] (1-112)
  IPR036397 Ribonuclease H superfamily [G3DSA:3.30.420.10] (1-129)

Radius of gyration: 19.3 Å; Cα contacts (8 Å, |Δi|>4): 319; chains: 2; bounding box: 43×58×40 Å

Secondary structure (DSSP, 8-state):
-B-TTT--B-----S---HHHHHHHHIIIIIHHH---SEEEE-S-GGGGSHHHHHHHHHHTPEEEE--TT-HHHHHHHHHHHHHHHHHHHHTT-S-HHHHHHHHHHHHHHSEETTTTEEHHHHHHSS--/-B-TTT--B-----S---HHHHHHHHIIIIIHHH---SEEEE-S-GGGGSHHHHHHHHHHTPEEEE--TT-HHHHHHHHHHHHHHHHHHHHTT-S-HHHHHHHHHHHHHHSEETTTTEEHHHHHHSS--